Protein AF-A0AA97GIP6-F1 (afdb_monomer_lite)

Foldseek 3Di:
DPPVVLVVLLDDDDDDDDPDDDDPDPPDDDNVNSVVVLVVVCVVPVLVSLLVCCLVVSDPVSLVVNLVVQLVVCVVVPDPVNCVVCPPNSSVVSSVVSNVVSVVVSDDQQDKAFDPVCRLQQWDWDWDWDWDWDFDQPPDPDDDPDDRDTDTDDIDTDTDTDIHGDPRCRSVRIGRPHPPCPPDDDD

Secondary structure (DSSP, 8-state):
--HHHHGGGTSPPPP---SS-----TT---HHHHHHHHHHHHHHSHHHHHHHHHHTTS-HHHHHHHHHHHHHHHHHH--HHHHHHHGGGHHHHHHHHHHHHHHHHH--TT-EEEPTTTTT-SEEEEEEEEEEE--------S---S--------EEEEEEEEEEE-TTTTT-SEEE-S-TTTT----

Sequence (187 aa):
MKLVNALKNFHPKSPTFSDSASCTSPDRLTGTDIMAAIGMTESLAKFGMTAFLAKNDVSEEGKFSTVEGLTQYALKIAPKLVRKAAGNKLGYCLIVLSKMTFEDYARSAGSVCQCSACSGKGMLDKKITTTKYSTREAIFPSFSKSQPKRYTNTERDVVETKKVICESCNSKSQLINRCRCKGRARS

pLDDT: mean 78.46, std 14.55, range [42.03, 96.25]

Radius of gyration: 32.01 Å; chains: 1; bounding box: 65×62×95 Å

Structure (mmCIF, N/CA/C/O backbone):
data_AF-A0AA97GIP6-F1
#
_entry.id   AF-A0AA97GIP6-F1
#
loop_
_atom_site.group_PDB
_atom_site.id
_atom_site.type_symbol
_atom_site.label_atom_id
_atom_site.label_alt_id
_atom_site.label_comp_id
_atom_site.label_asym_id
_atom_site.label_entity_id
_atom_site.label_seq_id
_atom_site.pdbx_PDB_ins_code
_atom_site.Cartn_x
_atom_site.Cartn_y
_atom_site.Cartn_z
_atom_site.occupancy
_atom_site.B_iso_or_equiv
_atom_site.auth_seq_id
_atom_site.auth_comp_id
_atom_site.auth_asym_id
_atom_site.auth_atom_id
_atom_site.pdbx_PDB_model_num
ATOM 1 N N . MET A 1 1 ? -20.973 12.983 12.337 1.00 61.31 1 MET A N 1
ATOM 2 C CA . MET A 1 1 ? -19.703 13.588 11.855 1.00 61.31 1 MET A CA 1
ATOM 3 C C . MET A 1 1 ? -19.141 12.746 10.713 1.00 61.31 1 MET A C 1
ATOM 5 O O . MET A 1 1 ? -19.160 11.529 10.831 1.00 61.31 1 MET A O 1
ATOM 9 N N . LYS A 1 2 ? -18.648 13.349 9.619 1.00 78.94 2 LYS A N 1
ATOM 10 C CA . LYS A 1 2 ? -17.862 12.617 8.603 1.00 78.94 2 LYS A CA 1
ATOM 11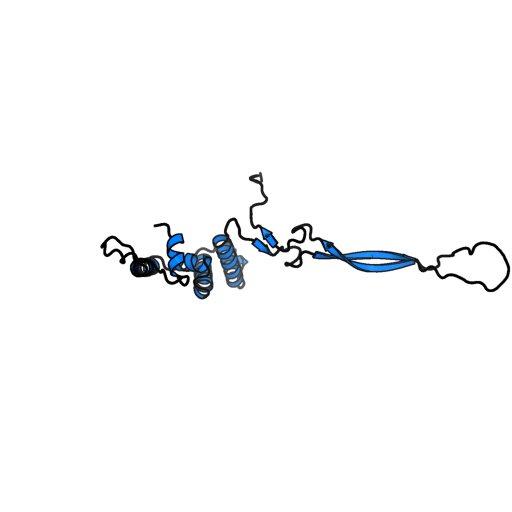 C C . LYS A 1 2 ? -16.426 12.457 9.110 1.00 78.94 2 LYS A C 1
ATOM 13 O O . LYS A 1 2 ? -15.853 13.443 9.562 1.00 78.94 2 LYS A O 1
ATOM 18 N N . LEU A 1 3 ? -15.837 11.267 8.985 1.00 79.81 3 LEU A N 1
ATOM 19 C CA . LEU A 1 3 ? -14.482 10.955 9.478 1.00 79.81 3 LEU A CA 1
ATOM 20 C C . LEU A 1 3 ? -13.405 11.899 8.904 1.00 79.81 3 LEU A C 1
ATOM 22 O O . LEU A 1 3 ? -12.504 12.333 9.608 1.00 79.81 3 LEU A O 1
ATOM 26 N N . VAL A 1 4 ? -13.576 12.332 7.652 1.00 81.50 4 VAL A N 1
ATOM 27 C CA . VAL A 1 4 ? -12.702 13.312 6.979 1.00 81.50 4 VAL A CA 1
ATOM 28 C C . VAL A 1 4 ? -12.655 14.664 7.707 1.00 81.50 4 VAL A C 1
ATOM 30 O O . VAL A 1 4 ? -11.635 15.342 7.678 1.00 81.50 4 VAL A O 1
ATOM 33 N N . ASN A 1 5 ? -13.715 15.062 8.420 1.00 83.50 5 ASN A N 1
ATOM 34 C CA . ASN A 1 5 ? -13.711 16.322 9.170 1.00 83.50 5 ASN A CA 1
ATOM 35 C C . ASN A 1 5 ? -12.776 16.272 10.382 1.00 83.50 5 ASN A C 1
AT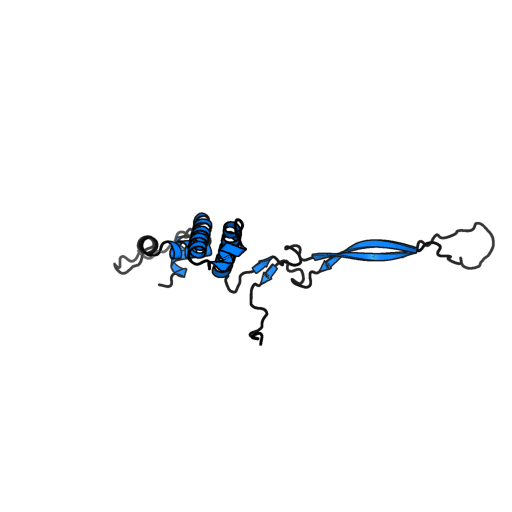OM 37 O O . ASN A 1 5 ? -12.293 17.321 10.806 1.00 83.50 5 ASN A O 1
ATOM 41 N N . ALA A 1 6 ? -12.508 15.078 10.920 1.00 83.81 6 ALA A N 1
ATOM 42 C CA . ALA A 1 6 ? -11.601 14.905 12.045 1.00 83.81 6 ALA A CA 1
ATOM 43 C C . ALA A 1 6 ? -10.154 15.271 11.674 1.00 83.81 6 ALA A C 1
ATOM 45 O O . ALA A 1 6 ? -9.427 15.775 12.527 1.00 83.81 6 ALA A O 1
ATOM 46 N N . LEU A 1 7 ? -9.778 15.135 10.392 1.00 84.56 7 LEU A N 1
ATOM 47 C CA . LEU A 1 7 ? -8.453 15.494 9.869 1.00 84.56 7 LEU A CA 1
ATOM 48 C C . LEU A 1 7 ? -8.093 16.965 10.104 1.00 84.56 7 LEU A C 1
ATOM 50 O O . LEU A 1 7 ? -6.933 17.294 10.326 1.00 84.56 7 LEU A O 1
ATOM 54 N N . LYS A 1 8 ? -9.092 17.854 10.158 1.00 84.44 8 LYS A N 1
ATOM 55 C CA . LYS A 1 8 ? -8.887 19.283 10.445 1.00 84.44 8 LYS A CA 1
ATOM 56 C C . LYS A 1 8 ? -8.243 19.542 11.811 1.00 84.44 8 LYS A C 1
ATOM 58 O O . LYS A 1 8 ? -7.756 20.641 12.040 1.00 84.44 8 LYS A O 1
ATOM 63 N N . ASN A 1 9 ? -8.281 18.572 12.727 1.00 84.12 9 ASN A N 1
ATOM 64 C CA . ASN A 1 9 ? -7.678 18.699 14.053 1.00 84.12 9 ASN A CA 1
ATOM 65 C C . ASN A 1 9 ? -6.193 18.316 14.088 1.00 84.12 9 ASN A C 1
ATOM 67 O O . ASN A 1 9 ? -5.533 18.655 15.061 1.00 84.12 9 ASN A O 1
ATOM 71 N N . PHE A 1 10 ? -5.671 17.659 13.047 1.00 82.81 10 PHE A N 1
ATOM 72 C CA . PHE A 1 10 ? -4.249 17.310 12.944 1.00 82.81 10 PHE A CA 1
ATOM 73 C C . PHE A 1 10 ? -3.407 18.413 12.296 1.00 82.81 10 PHE A C 1
ATOM 75 O O . PHE A 1 10 ? -2.184 18.387 12.378 1.00 82.81 10 PHE A O 1
ATOM 82 N N . HIS A 1 11 ? -4.051 19.396 11.664 1.00 82.44 11 HIS A N 1
ATOM 83 C CA . HIS A 1 11 ? -3.377 20.561 11.106 1.00 82.44 11 HIS A CA 1
ATOM 84 C C . HIS A 1 11 ? -3.406 21.729 12.101 1.00 82.44 11 HIS A C 1
ATOM 86 O O . HIS A 1 11 ? -4.401 21.895 12.816 1.00 82.44 11 HIS A O 1
ATOM 92 N N . PRO A 1 12 ? -2.350 22.562 12.144 1.00 77.31 12 PRO A N 1
ATOM 93 C CA . PRO A 1 12 ? -2.325 23.738 13.003 1.00 77.31 12 PRO A CA 1
ATOM 94 C C . PRO A 1 12 ? -3.505 24.653 12.665 1.00 77.31 12 PRO A C 1
ATOM 96 O O . PRO A 1 12 ? -3.702 25.045 11.513 1.00 77.31 12 PRO A O 1
ATOM 99 N N . LYS A 1 13 ? -4.313 24.978 13.677 1.00 76.56 13 LYS A N 1
ATOM 100 C CA . LYS A 1 13 ? -5.439 25.902 13.530 1.00 76.56 13 LYS A CA 1
ATOM 101 C C . LYS A 1 13 ? -4.941 27.329 13.706 1.00 76.56 13 LYS A C 1
ATOM 103 O O . LYS A 1 13 ? -4.202 27.614 14.645 1.00 76.56 13 LYS A O 1
ATOM 108 N N . SER A 1 14 ? -5.373 28.229 12.827 1.00 76.62 14 SER A N 1
ATOM 109 C CA . SER A 1 14 ? -5.192 29.662 13.045 1.00 76.62 14 SER A CA 1
ATOM 110 C C . SER A 1 14 ? -5.910 30.084 14.332 1.00 76.62 14 SER A C 1
ATOM 112 O O . SER A 1 14 ? -6.998 29.559 14.600 1.00 76.62 14 SER A O 1
ATOM 114 N N . PRO A 1 15 ? -5.361 31.036 15.105 1.00 76.50 15 PRO A N 1
ATOM 115 C CA . PRO A 1 15 ? -6.083 31.607 16.232 1.00 76.50 15 PRO A CA 1
ATOM 116 C C . PRO A 1 15 ? -7.407 32.188 15.728 1.00 76.50 15 PRO A C 1
ATOM 118 O O . PRO A 1 15 ? -7.443 33.012 14.815 1.00 76.50 15 PRO A O 1
ATOM 121 N N . THR A 1 16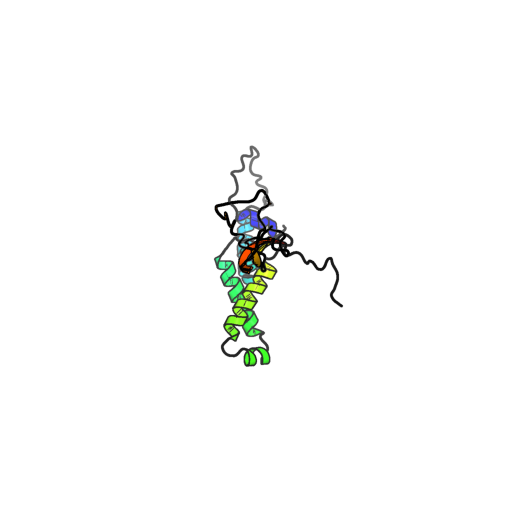 ? -8.513 31.702 16.282 1.00 72.56 16 THR A N 1
ATOM 122 C CA . THR A 1 16 ? -9.844 32.232 15.996 1.00 72.56 16 THR A CA 1
ATOM 123 C C . THR A 1 16 ? -10.077 33.443 16.886 1.00 72.56 16 THR A C 1
ATOM 125 O O . THR A 1 16 ? -10.312 33.288 18.083 1.00 72.56 16 THR A O 1
ATOM 128 N N . PHE A 1 17 ? -10.009 34.639 16.307 1.00 70.81 17 PHE A N 1
ATOM 129 C CA . PHE A 1 17 ? -10.445 35.868 16.963 1.00 70.81 17 PHE A CA 1
ATOM 130 C C . PHE A 1 17 ? -11.950 36.016 16.747 1.00 70.81 17 PHE A C 1
ATOM 132 O O . PHE A 1 17 ? -12.400 36.412 15.674 1.00 70.81 17 PHE A O 1
ATOM 139 N N . SER A 1 18 ? -12.732 35.623 17.746 1.00 71.12 18 SER A N 1
ATOM 140 C CA . SER A 1 18 ? -14.183 35.801 17.763 1.00 71.12 18 SER A CA 1
ATOM 141 C C . SER A 1 18 ? -14.579 36.510 19.049 1.00 71.12 18 SER A C 1
ATOM 143 O O . SER A 1 18 ? -14.209 36.046 20.123 1.00 71.12 18 SER A O 1
ATOM 145 N N . ASP A 1 19 ? -15.371 37.573 18.938 1.00 70.44 19 ASP A N 1
ATOM 146 C CA . ASP A 1 19 ? -15.892 38.339 20.084 1.00 70.44 19 ASP A CA 1
ATOM 147 C C . ASP A 1 19 ? -17.089 37.639 20.770 1.00 70.44 19 ASP A C 1
ATOM 149 O O . ASP A 1 19 ? -17.663 38.105 21.749 1.00 70.44 19 ASP A O 1
ATOM 153 N N . SER A 1 20 ? -17.488 36.474 20.250 1.00 66.44 20 SER A N 1
ATOM 154 C CA . SER A 1 20 ? -18.495 35.607 20.853 1.00 66.44 20 SER A CA 1
ATOM 155 C C . SER A 1 20 ? -17.882 34.773 21.977 1.00 66.44 20 SER A C 1
ATOM 157 O O . SER A 1 20 ? -16.934 34.018 21.738 1.00 66.44 20 SER A O 1
ATOM 159 N N . ALA A 1 21 ? -18.474 34.834 23.173 1.00 64.94 21 ALA A N 1
ATOM 160 C CA . ALA A 1 21 ? -18.125 33.944 24.275 1.00 64.94 21 ALA A CA 1
ATOM 161 C C . ALA A 1 21 ? -18.182 32.476 23.822 1.00 64.94 21 ALA A C 1
ATOM 163 O O . ALA A 1 21 ? -19.110 32.052 23.124 1.00 64.94 21 ALA A O 1
ATOM 164 N N . SER A 1 22 ? -17.184 31.681 24.212 1.00 65.31 22 SER A N 1
ATOM 165 C CA . SER A 1 22 ? -17.144 30.269 23.852 1.00 65.31 22 SER A CA 1
ATOM 166 C C . SER A 1 22 ? -18.380 29.569 24.428 1.00 65.31 22 SER A C 1
ATOM 168 O O . SER A 1 22 ? -18.529 29.498 25.644 1.00 65.31 22 SER A O 1
ATOM 170 N N . CYS A 1 23 ? -19.263 29.062 23.563 1.00 62.78 23 CYS A N 1
ATOM 171 C CA . CYS A 1 23 ? -20.510 28.412 23.973 1.00 62.78 23 CYS A CA 1
ATOM 172 C C . CYS A 1 23 ? -20.229 27.285 24.985 1.00 62.78 23 CYS A C 1
ATOM 174 O O . CYS A 1 23 ? -19.493 26.357 24.660 1.00 62.78 23 CYS A O 1
ATOM 176 N N . THR A 1 24 ? -20.786 27.365 26.194 1.00 68.62 24 THR A N 1
ATOM 177 C CA . THR A 1 24 ? -20.606 26.391 27.290 1.00 68.62 24 THR A CA 1
ATOM 178 C C . THR A 1 24 ? -21.602 25.232 27.234 1.00 68.62 24 THR A C 1
ATOM 180 O O . THR A 1 24 ? -21.744 24.496 28.206 1.00 68.62 24 THR A O 1
ATOM 183 N N . SER A 1 25 ? -22.309 25.066 26.110 1.00 73.44 25 SER A N 1
ATOM 184 C CA . SER A 1 25 ? -23.267 23.974 25.947 1.00 73.44 25 SER A CA 1
ATOM 185 C C . SER A 1 25 ? -22.571 22.618 26.144 1.00 73.44 25 SER A C 1
ATOM 187 O O . SER A 1 25 ? -21.532 22.383 25.515 1.00 73.44 25 SER A O 1
ATOM 189 N N . PRO A 1 26 ? -23.131 21.722 26.977 1.00 68.75 26 PRO A N 1
ATOM 190 C CA . PRO A 1 26 ? -22.589 20.380 27.187 1.00 68.75 26 PRO A CA 1
ATOM 191 C C . PRO A 1 26 ? -22.607 19.525 25.910 1.00 68.75 26 PRO A C 1
ATOM 193 O O . PRO A 1 26 ? -21.822 18.591 25.796 1.00 68.75 26 PRO A O 1
ATOM 196 N N . ASP A 1 27 ? -23.425 19.881 24.915 1.00 72.50 27 ASP A N 1
ATOM 197 C CA . ASP A 1 27 ? -23.505 19.183 23.626 1.00 72.50 27 ASP A CA 1
ATOM 198 C C . ASP A 1 27 ? -22.419 19.632 22.626 1.00 72.50 27 ASP A C 1
ATOM 200 O O . ASP A 1 27 ? -22.375 19.180 21.474 1.00 72.50 27 ASP A O 1
ATOM 204 N N . ARG A 1 28 ? -21.526 20.550 23.024 1.00 76.31 28 ARG A N 1
ATOM 205 C CA . ARG A 1 28 ? -20.471 21.064 22.147 1.00 76.31 28 ARG A CA 1
ATOM 206 C C . ARG A 1 28 ? -19.311 20.076 22.041 1.00 76.31 28 ARG A C 1
ATOM 208 O O . ARG A 1 28 ? -18.472 20.003 22.929 1.00 76.31 28 ARG A O 1
ATOM 215 N N . LEU A 1 29 ? -19.175 19.445 20.876 1.00 76.88 29 LEU A N 1
ATOM 216 C CA . LEU A 1 29 ? -17.984 18.667 20.523 1.00 76.88 29 LEU A CA 1
ATOM 217 C C . LEU A 1 29 ? -16.743 19.567 20.429 1.00 76.88 29 LEU A C 1
ATOM 219 O O . LEU A 1 29 ? -16.639 20.430 19.550 1.00 76.88 29 LEU A O 1
ATOM 223 N N . THR A 1 30 ? -15.785 19.339 21.318 1.00 82.56 30 THR A N 1
ATOM 224 C CA . THR A 1 30 ? -14.491 20.025 21.346 1.00 82.56 30 THR A CA 1
ATOM 225 C C . THR A 1 30 ? -13.412 19.240 20.596 1.00 82.56 30 THR A C 1
ATOM 227 O O . THR A 1 30 ? -13.571 18.068 20.253 1.00 82.56 30 THR A O 1
ATOM 230 N N . GLY A 1 31 ? -12.274 19.890 20.321 1.00 82.00 31 GLY A N 1
ATOM 231 C CA . GLY A 1 31 ? -11.119 19.210 19.726 1.00 82.00 31 GLY A CA 1
ATOM 232 C C . GLY A 1 31 ? -10.632 18.036 20.581 1.00 82.00 31 GLY A C 1
ATOM 233 O O . GLY A 1 31 ? -10.272 17.001 20.032 1.00 82.00 31 GLY A O 1
ATOM 234 N N . THR A 1 32 ? -10.696 18.162 21.909 1.00 85.38 32 THR A N 1
ATOM 235 C CA . THR A 1 32 ? -10.347 17.099 22.859 1.00 85.38 32 THR A CA 1
ATOM 236 C C . THR A 1 32 ? -11.281 15.899 22.758 1.00 85.38 32 THR A C 1
ATOM 238 O O . THR A 1 32 ? -10.786 14.777 22.715 1.00 85.38 32 THR A O 1
ATOM 241 N N . ASP A 1 33 ? -12.592 16.109 22.608 1.00 88.06 33 ASP A N 1
ATOM 242 C CA . ASP A 1 33 ? -13.553 15.005 22.446 1.00 88.06 33 ASP A CA 1
ATOM 243 C C . ASP A 1 33 ? -13.292 14.227 21.154 1.00 88.06 33 ASP A C 1
ATOM 245 O O . ASP A 1 33 ? -13.352 12.998 21.125 1.00 88.06 33 ASP A O 1
ATOM 249 N N . ILE A 1 34 ? -12.942 14.941 20.076 1.00 87.75 34 ILE A N 1
ATOM 250 C CA . ILE A 1 34 ? -12.591 14.320 18.795 1.00 87.75 34 ILE A CA 1
ATOM 251 C C . ILE A 1 34 ? -11.301 13.504 18.931 1.00 87.75 34 ILE A C 1
ATOM 253 O O . ILE A 1 34 ? -11.249 12.376 18.446 1.00 87.75 34 ILE A O 1
ATOM 257 N N . MET A 1 35 ? -10.276 14.033 19.604 1.00 88.00 35 MET A N 1
ATOM 258 C CA . MET A 1 35 ? -9.019 13.305 19.822 1.00 88.00 35 MET A CA 1
ATOM 259 C C . MET A 1 35 ? -9.214 12.082 20.728 1.00 88.00 35 MET A C 1
ATOM 261 O O . MET A 1 35 ? -8.678 11.016 20.429 1.00 88.00 35 MET A O 1
ATOM 265 N N . ALA A 1 36 ? -10.032 12.197 21.779 1.00 90.50 36 ALA A N 1
ATOM 266 C CA . ALA A 1 36 ? -10.392 11.077 22.645 1.00 90.50 36 ALA A CA 1
ATOM 267 C C . ALA A 1 36 ? -11.139 9.985 21.866 1.00 90.50 36 ALA A C 1
ATOM 269 O O . ALA A 1 36 ? -10.798 8.806 21.965 1.00 90.50 36 ALA A O 1
ATOM 270 N N . ALA A 1 37 ? -12.105 10.370 21.027 1.00 89.56 37 ALA A N 1
ATOM 271 C CA . ALA A 1 37 ? -12.815 9.437 20.160 1.00 89.56 37 ALA A CA 1
ATOM 272 C C . ALA A 1 37 ? -11.871 8.727 19.177 1.00 89.56 37 ALA A C 1
ATOM 274 O O . ALA A 1 37 ? -11.982 7.514 19.008 1.00 89.56 37 ALA A O 1
ATOM 275 N N . ILE A 1 38 ? -10.915 9.445 18.575 1.00 90.06 38 ILE A N 1
ATOM 276 C CA . ILE A 1 38 ? -9.909 8.842 17.688 1.00 90.06 38 ILE A CA 1
ATOM 277 C C . ILE A 1 38 ? -9.072 7.810 18.449 1.00 90.06 38 ILE A C 1
ATOM 279 O O . ILE A 1 38 ? -8.959 6.677 17.981 1.00 90.06 38 ILE A O 1
ATOM 283 N N . GLY A 1 39 ? -8.564 8.152 19.636 1.00 91.06 39 GLY A N 1
ATOM 284 C CA . GLY A 1 39 ? -7.795 7.218 20.465 1.00 91.06 39 GLY A CA 1
ATOM 285 C C . GLY A 1 39 ? -8.594 5.967 20.848 1.00 91.06 39 GLY A C 1
ATOM 286 O O . GLY A 1 39 ? -8.090 4.848 20.743 1.00 91.06 39 GLY A O 1
ATOM 287 N N . MET A 1 40 ? -9.878 6.124 21.195 1.00 91.94 40 MET A N 1
ATOM 288 C CA . MET A 1 40 ? -10.765 4.983 21.447 1.00 91.94 40 MET A CA 1
ATOM 289 C C . MET A 1 40 ? -10.928 4.112 20.195 1.00 91.94 40 MET A C 1
ATOM 291 O O . MET A 1 40 ? -10.775 2.892 20.268 1.00 91.94 40 MET A O 1
ATOM 295 N N . THR A 1 41 ? -11.174 4.715 19.027 1.00 91.56 41 THR A N 1
ATOM 296 C CA . THR A 1 41 ? -11.306 3.954 17.774 1.00 91.56 41 THR A CA 1
ATOM 297 C C . THR A 1 41 ? -10.013 3.266 17.355 1.00 91.56 41 THR A C 1
ATOM 299 O O . THR A 1 41 ? -10.067 2.158 16.828 1.00 91.56 41 THR A O 1
ATOM 302 N N . GLU A 1 42 ? -8.854 3.865 17.625 1.00 91.19 42 GLU A N 1
ATOM 303 C CA . GLU A 1 42 ? -7.555 3.256 17.347 1.00 91.19 42 GLU A CA 1
ATOM 304 C C . GLU A 1 42 ? -7.332 2.000 18.198 1.00 91.19 42 GLU A C 1
ATOM 306 O O . GLU A 1 42 ? -6.825 1.002 17.688 1.00 91.19 42 GLU A O 1
ATOM 311 N N . SER A 1 43 ? -7.782 1.993 19.458 1.00 92.75 43 SER A N 1
ATOM 312 C CA . SER A 1 43 ? -7.670 0.802 20.312 1.00 92.75 43 SER A CA 1
ATOM 313 C C . SER A 1 43 ? -8.510 -0.383 19.812 1.00 92.75 43 SER A C 1
ATOM 315 O O . SER A 1 43 ? -8.088 -1.531 19.936 1.00 92.75 43 SER A O 1
ATOM 317 N N . LEU A 1 44 ? -9.663 -0.113 19.189 1.00 92.94 44 LEU A N 1
ATOM 318 C CA . LEU A 1 44 ? -10.555 -1.137 18.633 1.00 92.94 44 LEU A CA 1
ATOM 319 C C . LEU A 1 44 ? -10.167 -1.558 17.208 1.00 92.94 44 LEU A C 1
ATOM 321 O O . LEU A 1 44 ? -10.280 -2.728 16.846 1.00 92.94 44 LEU A O 1
ATOM 325 N N . ALA A 1 45 ? -9.732 -0.606 16.384 1.00 92.81 45 ALA A N 1
ATOM 326 C CA . ALA A 1 45 ? -9.533 -0.775 14.948 1.00 92.81 45 ALA A CA 1
ATOM 327 C C . ALA A 1 45 ? -8.193 -0.185 14.485 1.00 92.81 45 ALA A C 1
ATOM 329 O O . ALA A 1 45 ? -8.129 0.569 13.508 1.00 92.81 45 ALA A O 1
ATOM 330 N N . LYS A 1 46 ? -7.110 -0.573 15.170 1.00 92.12 46 LYS A N 1
ATOM 331 C CA . LYS A 1 46 ? -5.752 -0.046 14.967 1.00 92.12 46 LYS A CA 1
ATOM 332 C C . LYS A 1 46 ? -5.343 0.017 13.498 1.00 92.12 46 LYS A C 1
ATOM 334 O O . LYS A 1 46 ? -5.031 1.089 13.002 1.00 92.12 46 LYS A O 1
ATOM 339 N N . PHE A 1 47 ? -5.417 -1.107 12.781 1.00 93.56 47 PHE A N 1
ATOM 340 C CA . PHE A 1 47 ? -4.991 -1.181 11.378 1.00 93.56 47 PHE A CA 1
ATOM 341 C C . PHE A 1 47 ? -5.778 -0.237 10.452 1.00 93.56 47 PHE A C 1
ATOM 343 O O . PHE A 1 47 ? -5.205 0.422 9.586 1.00 93.56 47 PHE A O 1
ATOM 350 N N . GLY A 1 48 ? -7.101 -0.159 10.627 1.00 92.12 48 GLY A N 1
ATOM 351 C CA . GLY A 1 48 ? -7.946 0.713 9.809 1.00 92.12 48 GLY A CA 1
ATOM 352 C C . GLY A 1 48 ? -7.648 2.187 10.067 1.00 92.12 48 GLY A C 1
ATOM 353 O O . GLY A 1 48 ? -7.551 2.974 9.123 1.00 92.12 48 GLY A O 1
ATOM 354 N N . MET A 1 49 ? -7.436 2.545 11.337 1.00 92.19 49 MET A N 1
ATOM 355 C CA . MET A 1 49 ? -7.098 3.910 11.724 1.00 92.19 49 MET A CA 1
ATOM 356 C C . MET A 1 49 ? -5.703 4.310 11.230 1.00 92.19 49 MET A C 1
ATOM 358 O O . MET A 1 49 ? -5.562 5.372 10.625 1.00 92.19 49 MET A O 1
ATOM 362 N N . THR A 1 50 ? -4.692 3.445 11.379 1.00 92.81 50 THR A N 1
ATOM 363 C CA . THR A 1 50 ? -3.338 3.709 10.862 1.00 92.81 50 THR A CA 1
ATOM 364 C C . THR A 1 50 ? -3.337 3.855 9.345 1.00 92.81 50 THR A C 1
ATOM 366 O O . THR A 1 50 ? -2.739 4.798 8.834 1.00 92.81 50 THR A O 1
ATOM 369 N N . ALA A 1 51 ? -4.066 3.001 8.618 1.00 92.88 51 ALA A N 1
ATOM 370 C CA . ALA A 1 51 ? -4.189 3.103 7.165 1.00 92.88 51 ALA A CA 1
ATOM 371 C C . ALA A 1 51 ? -4.882 4.406 6.735 1.00 92.88 51 ALA A C 1
ATOM 373 O O . ALA A 1 51 ? -4.489 5.034 5.748 1.00 92.88 51 ALA A O 1
ATOM 374 N N . PHE A 1 52 ? -5.911 4.834 7.472 1.00 91.38 52 PHE A N 1
ATOM 375 C CA . PHE A 1 52 ? -6.610 6.092 7.219 1.00 91.38 52 PHE A CA 1
ATOM 376 C C . PHE A 1 52 ? -5.718 7.313 7.474 1.00 91.38 52 PHE A C 1
ATOM 378 O O . PHE A 1 52 ? -5.660 8.202 6.625 1.00 91.38 52 PHE A O 1
ATOM 385 N N . LEU A 1 53 ? -4.998 7.361 8.596 1.00 90.75 53 LEU A N 1
ATOM 386 C CA . LEU A 1 53 ? -4.068 8.457 8.898 1.00 90.75 53 LEU A CA 1
ATOM 387 C C . LEU A 1 53 ? -2.902 8.498 7.904 1.00 90.75 53 LEU A C 1
ATOM 389 O O . LEU A 1 53 ? -2.551 9.571 7.416 1.00 90.75 53 LEU A O 1
ATOM 393 N N . ALA A 1 54 ? -2.366 7.332 7.541 1.00 91.56 54 ALA A N 1
ATOM 394 C CA . ALA A 1 54 ? -1.286 7.189 6.569 1.00 91.56 54 ALA A CA 1
ATOM 395 C C . ALA A 1 54 ? -1.686 7.671 5.166 1.00 91.56 54 ALA A C 1
ATOM 397 O O . ALA A 1 54 ? -0.879 8.286 4.475 1.00 91.56 54 ALA A O 1
ATOM 398 N N . LYS A 1 55 ? -2.938 7.433 4.746 1.00 90.12 55 LYS A N 1
ATOM 399 C CA . LYS A 1 55 ? -3.481 7.940 3.473 1.00 90.12 55 LYS A CA 1
ATOM 400 C C . LYS A 1 55 ? -3.540 9.471 3.415 1.00 90.12 55 LYS A C 1
ATOM 402 O O . LYS A 1 55 ? -3.484 10.029 2.326 1.00 90.12 55 LYS A O 1
ATOM 407 N N . ASN A 1 56 ? -3.710 10.129 4.560 1.00 89.19 56 ASN A N 1
ATOM 408 C CA . ASN A 1 56 ? -3.856 11.582 4.654 1.00 89.19 56 ASN A CA 1
ATOM 409 C C . ASN A 1 56 ? -2.561 12.278 5.110 1.00 89.19 56 ASN A C 1
ATOM 411 O O . ASN A 1 56 ? -2.627 13.410 5.577 1.00 89.19 56 ASN A O 1
ATOM 415 N N . ASP A 1 57 ? -1.412 11.598 5.014 1.00 86.50 57 ASP A N 1
ATOM 416 C CA . ASP A 1 57 ? -0.085 12.133 5.354 1.00 86.50 57 ASP A CA 1
ATOM 417 C C . ASP A 1 57 ? 0.023 12.700 6.787 1.00 86.50 57 ASP A C 1
ATOM 419 O O . ASP A 1 57 ? 0.809 13.602 7.060 1.00 86.50 57 ASP A O 1
ATOM 423 N N . VAL A 1 58 ? -0.763 12.160 7.731 1.00 86.88 58 VAL A N 1
ATOM 424 C CA . VAL A 1 58 ? -0.696 12.551 9.154 1.00 86.88 58 VAL A CA 1
ATOM 425 C C . VAL A 1 58 ? 0.472 11.859 9.866 1.00 86.88 58 VAL A C 1
ATOM 427 O O . VAL A 1 58 ? 1.039 12.404 10.807 1.00 86.88 58 VAL A O 1
ATOM 430 N N . SER A 1 59 ? 0.832 10.648 9.430 1.00 85.31 59 SER A N 1
ATOM 431 C CA . SER A 1 59 ? 1.920 9.856 10.009 1.00 85.31 59 SER A CA 1
ATOM 432 C C . SER A 1 59 ? 2.655 9.068 8.925 1.00 85.31 59 SER A C 1
ATOM 434 O O . SER A 1 59 ? 2.058 8.235 8.237 1.00 85.31 59 SER A O 1
ATOM 436 N N . GLU A 1 60 ? 3.963 9.303 8.801 1.00 86.62 60 GLU A N 1
ATOM 437 C CA . GLU A 1 60 ? 4.844 8.533 7.913 1.00 86.62 60 GLU A CA 1
ATOM 438 C C . GLU A 1 60 ? 5.085 7.116 8.451 1.00 86.62 60 GLU A C 1
ATOM 440 O O . GLU A 1 60 ? 5.043 6.142 7.701 1.00 86.62 60 GLU A O 1
ATOM 445 N N . GLU A 1 61 ? 5.242 6.972 9.766 1.00 89.38 61 GLU A N 1
ATOM 446 C CA . GLU A 1 61 ? 5.379 5.681 10.455 1.00 89.38 61 GLU A CA 1
ATOM 447 C C . GLU A 1 61 ? 4.158 4.781 10.212 1.00 89.38 61 GLU A C 1
ATOM 449 O O . GLU A 1 61 ? 4.287 3.576 9.966 1.00 89.38 61 GLU A O 1
ATOM 454 N N . GLY A 1 62 ? 2.967 5.387 10.179 1.00 90.25 62 GLY A N 1
ATOM 455 C CA . GLY A 1 62 ? 1.718 4.710 9.849 1.00 90.25 62 GLY A CA 1
ATOM 456 C C . GLY A 1 62 ? 1.732 4.059 8.464 1.00 90.25 62 GLY A C 1
ATOM 457 O O . GLY A 1 62 ? 1.139 2.990 8.297 1.00 90.25 62 GLY A O 1
ATOM 458 N N . LYS A 1 63 ? 2.440 4.631 7.477 1.00 92.00 63 LYS A N 1
ATOM 459 C CA . LYS A 1 63 ? 2.571 4.036 6.132 1.00 92.00 63 LYS A CA 1
ATOM 460 C C . LYS A 1 63 ? 3.346 2.724 6.195 1.00 92.00 63 LYS A C 1
ATOM 462 O O . LYS A 1 63 ? 2.885 1.716 5.658 1.00 92.00 63 LYS A O 1
ATOM 467 N N . PHE A 1 64 ? 4.480 2.710 6.897 1.00 93.56 64 PHE A N 1
ATOM 468 C CA . PHE A 1 64 ? 5.288 1.500 7.074 1.00 93.56 64 PHE A CA 1
ATOM 469 C C . PHE A 1 64 ? 4.521 0.420 7.836 1.00 93.56 64 PHE A C 1
ATOM 471 O O . PHE A 1 64 ? 4.429 -0.709 7.356 1.00 93.56 64 PHE A O 1
ATOM 478 N N . SER A 1 65 ? 3.895 0.785 8.959 1.00 93.75 65 SER A N 1
ATOM 479 C CA . SER A 1 65 ? 3.109 -0.150 9.772 1.00 93.75 65 SER A CA 1
ATOM 480 C C . SER A 1 65 ? 1.917 -0.734 9.000 1.00 93.75 65 SER A C 1
ATOM 482 O O . SER A 1 65 ? 1.630 -1.927 9.094 1.00 93.75 65 SER A O 1
ATOM 484 N N . THR A 1 66 ? 1.261 0.072 8.160 1.00 95.12 66 THR A N 1
ATOM 485 C CA . THR A 1 66 ? 0.153 -0.399 7.313 1.00 95.12 66 THR A CA 1
ATOM 486 C C . THR A 1 66 ? 0.639 -1.390 6.254 1.00 95.12 66 THR A C 1
ATOM 488 O O . THR A 1 66 ? 0.032 -2.446 6.074 1.00 95.12 66 THR A O 1
ATOM 491 N N . VAL A 1 67 ? 1.750 -1.096 5.571 1.00 95.75 67 VAL A N 1
ATOM 492 C CA . VAL A 1 67 ? 2.344 -2.011 4.578 1.00 95.75 67 VAL A CA 1
ATOM 493 C C . VAL A 1 67 ? 2.808 -3.312 5.232 1.00 95.75 67 VAL A C 1
ATOM 495 O O . VAL A 1 67 ? 2.621 -4.389 4.660 1.00 95.75 67 VAL A O 1
ATOM 498 N N . GLU A 1 68 ? 3.377 -3.238 6.432 1.00 95.56 68 GLU A N 1
ATOM 499 C CA . GLU A 1 68 ? 3.769 -4.414 7.206 1.00 95.56 68 GLU A CA 1
ATOM 500 C C . GLU A 1 68 ? 2.549 -5.268 7.575 1.00 95.56 68 GLU A C 1
ATOM 502 O O . GLU A 1 68 ? 2.536 -6.469 7.295 1.00 95.56 68 GLU A O 1
ATOM 507 N N . GLY A 1 69 ? 1.491 -4.654 8.113 1.00 95.62 69 GLY A N 1
ATOM 508 C CA . GLY A 1 69 ? 0.243 -5.344 8.445 1.00 95.62 69 GLY A CA 1
ATOM 509 C C . GLY A 1 69 ? -0.394 -6.024 7.229 1.00 95.62 69 GLY A C 1
ATOM 510 O O . GLY A 1 69 ? -0.790 -7.190 7.307 1.00 95.62 69 GLY A O 1
ATOM 511 N N . LEU A 1 70 ? -0.411 -5.344 6.076 1.00 96.00 70 LEU A N 1
ATOM 512 C CA . LEU A 1 70 ? -0.853 -5.919 4.800 1.00 96.00 70 LEU A CA 1
ATOM 513 C C . LEU A 1 70 ? 0.021 -7.098 4.366 1.00 96.00 70 LEU A C 1
ATOM 515 O O . LEU A 1 70 ? -0.503 -8.128 3.942 1.00 96.00 70 LEU A O 1
ATOM 519 N N . THR A 1 71 ? 1.339 -6.985 4.523 1.00 96.25 71 THR A N 1
ATOM 520 C CA . THR A 1 71 ? 2.281 -8.048 4.151 1.00 96.25 71 THR A CA 1
ATOM 521 C C . THR A 1 71 ? 2.072 -9.287 5.020 1.00 96.25 71 THR A C 1
ATOM 523 O O . THR A 1 71 ? 2.005 -10.405 4.503 1.00 96.25 71 THR A O 1
ATOM 526 N N . GLN A 1 72 ? 1.909 -9.110 6.334 1.00 95.56 72 GLN A N 1
ATOM 527 C CA . GLN A 1 72 ? 1.617 -10.202 7.265 1.00 95.56 72 GLN A CA 1
ATOM 528 C C . GLN A 1 72 ? 0.267 -10.865 6.963 1.00 95.56 72 GLN A C 1
ATOM 530 O O . GLN A 1 72 ? 0.148 -12.091 7.015 1.00 95.56 72 GLN A O 1
ATOM 535 N N . TYR A 1 73 ? -0.750 -10.074 6.619 1.00 95.06 73 TYR A N 1
ATOM 536 C CA . TYR A 1 73 ? -2.051 -10.589 6.201 1.00 95.06 73 TYR A CA 1
ATOM 537 C C . TYR A 1 73 ? -1.953 -11.393 4.897 1.00 95.06 73 TYR A C 1
ATOM 539 O O . TYR A 1 73 ? -2.440 -12.524 4.818 1.00 95.06 73 TYR A O 1
ATOM 547 N N . ALA A 1 74 ? -1.243 -10.863 3.900 1.00 94.44 74 ALA A N 1
ATOM 548 C CA . ALA A 1 74 ? -1.031 -11.531 2.623 1.00 94.44 74 ALA A CA 1
ATOM 549 C C . ALA A 1 74 ? -0.252 -12.847 2.785 1.00 94.44 74 ALA A C 1
ATOM 551 O O . ALA A 1 74 ? -0.598 -13.843 2.152 1.00 94.44 74 ALA A O 1
ATOM 552 N N . LEU A 1 75 ?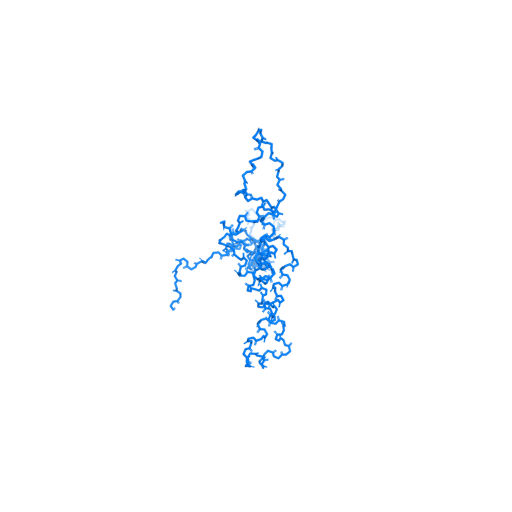 0.738 -12.894 3.685 1.00 93.94 75 LEU A N 1
ATOM 553 C CA . LEU A 1 75 ? 1.462 -14.123 4.034 1.00 93.94 75 LEU A CA 1
ATOM 554 C C . LEU A 1 75 ? 0.536 -15.216 4.589 1.00 93.94 75 LEU A C 1
ATOM 556 O O . LEU A 1 75 ? 0.693 -16.384 4.228 1.00 93.94 75 LEU A O 1
ATOM 560 N N . LYS A 1 76 ? -0.435 -14.851 5.437 1.00 93.94 76 LYS A N 1
ATOM 561 C CA . LYS A 1 76 ? -1.395 -15.800 6.030 1.00 93.94 76 LYS A CA 1
ATOM 562 C C . LYS A 1 76 ? -2.341 -16.396 4.985 1.00 93.94 76 LYS A C 1
ATOM 564 O O . LYS A 1 76 ? -2.666 -17.578 5.061 1.00 93.94 76 LYS A O 1
ATOM 569 N N . ILE A 1 77 ? -2.758 -15.592 4.009 1.00 95.25 77 ILE A N 1
ATOM 570 C CA . ILE A 1 77 ? -3.754 -15.982 2.996 1.00 95.25 77 ILE A CA 1
ATOM 571 C C . ILE A 1 77 ? -3.118 -16.611 1.753 1.00 95.25 77 ILE A C 1
ATOM 573 O O . ILE A 1 77 ? -3.791 -17.334 1.018 1.00 95.25 77 ILE A O 1
ATOM 577 N N . ALA A 1 78 ? -1.823 -16.381 1.517 1.00 92.00 78 ALA A N 1
ATOM 578 C CA . ALA A 1 78 ? -1.134 -16.822 0.310 1.00 92.00 78 ALA A CA 1
ATOM 579 C C . ALA A 1 78 ? -1.355 -18.327 0.018 1.00 92.00 78 ALA A C 1
ATOM 581 O O . ALA A 1 78 ? -0.973 -19.196 0.827 1.00 92.00 78 ALA A O 1
ATOM 582 N N . PRO A 1 79 ? -1.917 -18.668 -1.161 1.00 93.44 79 PRO A N 1
ATOM 583 C CA . PRO A 1 79 ? -2.240 -20.044 -1.497 1.00 93.44 79 PRO A CA 1
ATOM 584 C C . PRO A 1 79 ? -0.966 -20.884 -1.616 1.00 93.44 79 PRO A C 1
ATOM 586 O O . PRO A 1 79 ? 0.107 -20.405 -1.998 1.00 93.44 79 PRO A O 1
ATOM 589 N N . LYS A 1 80 ? -1.083 -22.177 -1.295 1.00 91.56 80 LYS A N 1
ATOM 590 C CA . LYS A 1 80 ? 0.063 -23.102 -1.213 1.00 91.56 80 LYS A CA 1
ATOM 591 C C . LYS A 1 80 ? 0.877 -23.153 -2.512 1.00 91.56 80 LYS A C 1
ATOM 593 O O . LYS A 1 80 ? 2.100 -23.219 -2.452 1.00 91.56 80 LYS A O 1
ATOM 598 N N . LEU A 1 81 ? 0.215 -23.087 -3.669 1.00 93.50 81 LEU A N 1
ATOM 599 C CA . LEU A 1 81 ? 0.867 -23.114 -4.982 1.00 93.50 81 LEU A CA 1
ATOM 600 C C . LEU A 1 81 ? 1.722 -21.867 -5.233 1.00 93.50 81 LEU A C 1
ATOM 602 O O . LEU A 1 81 ? 2.872 -21.996 -5.635 1.00 93.50 81 LEU A O 1
ATOM 606 N N . VAL A 1 82 ? 1.203 -20.675 -4.917 1.00 90.81 82 VAL A N 1
ATOM 607 C CA . VAL A 1 82 ? 1.946 -19.410 -5.062 1.00 90.81 82 VAL A CA 1
ATOM 608 C C . VAL A 1 82 ? 3.159 -19.394 -4.140 1.00 90.81 82 VAL A C 1
ATOM 610 O O . VAL A 1 82 ? 4.245 -18.999 -4.550 1.00 90.81 82 VAL A O 1
ATOM 613 N N . ARG A 1 83 ? 3.006 -19.899 -2.914 1.00 92.44 83 ARG A N 1
ATOM 614 C CA . ARG A 1 83 ? 4.117 -20.014 -1.964 1.00 92.44 83 ARG A CA 1
ATOM 615 C C . ARG A 1 83 ? 5.203 -20.979 -2.443 1.00 92.44 83 ARG A C 1
ATOM 617 O O . ARG A 1 83 ? 6.378 -20.647 -2.335 1.00 92.44 83 ARG A O 1
ATOM 624 N N . LYS A 1 84 ? 4.826 -22.128 -3.016 1.00 92.62 84 LYS A N 1
ATOM 625 C CA . LYS A 1 84 ? 5.782 -23.069 -3.625 1.00 92.62 84 LYS A CA 1
ATOM 626 C C . LYS A 1 84 ? 6.488 -22.465 -4.842 1.00 92.62 84 LYS A C 1
ATOM 628 O O . LYS A 1 84 ? 7.696 -22.612 -4.960 1.00 92.62 84 LYS A O 1
ATOM 633 N N . ALA A 1 85 ? 5.753 -21.773 -5.710 1.00 93.75 85 ALA A N 1
ATOM 634 C CA . ALA A 1 85 ? 6.305 -21.165 -6.919 1.00 93.75 85 ALA A CA 1
ATOM 635 C C . ALA A 1 85 ? 7.259 -19.998 -6.614 1.00 93.75 85 ALA A C 1
ATOM 637 O O . ALA A 1 85 ? 8.303 -19.868 -7.246 1.00 93.75 85 ALA A O 1
ATOM 638 N N . ALA A 1 86 ? 6.915 -19.151 -5.640 1.00 91.31 86 ALA A N 1
ATOM 639 C CA . ALA A 1 86 ? 7.722 -17.988 -5.280 1.00 91.31 86 ALA A CA 1
ATOM 640 C C . ALA A 1 86 ? 8.965 -18.347 -4.443 1.00 91.31 86 ALA A C 1
ATOM 642 O O . ALA A 1 86 ? 9.969 -17.630 -4.500 1.00 91.31 86 ALA A O 1
ATOM 643 N N . GLY A 1 87 ? 8.907 -19.433 -3.661 1.00 92.62 87 GLY A N 1
ATOM 644 C CA . GLY A 1 87 ? 10.011 -19.894 -2.818 1.00 92.62 87 GLY A CA 1
ATOM 645 C C . GLY A 1 87 ? 10.573 -18.774 -1.935 1.00 92.62 87 GLY A C 1
ATOM 646 O O . GLY A 1 87 ? 9.826 -18.037 -1.289 1.00 92.62 87 GLY A O 1
ATOM 647 N N . ASN A 1 88 ? 11.894 -18.591 -1.970 1.00 91.44 88 ASN A N 1
ATOM 648 C CA . ASN A 1 88 ? 12.605 -17.597 -1.154 1.00 91.44 88 ASN A CA 1
ATOM 649 C C . ASN A 1 88 ? 12.284 -16.139 -1.533 1.00 91.44 88 ASN A C 1
ATOM 651 O O . ASN A 1 88 ? 12.556 -15.226 -0.757 1.00 91.44 88 ASN A O 1
ATOM 655 N N . LYS A 1 89 ? 11.696 -15.895 -2.712 1.00 93.88 89 LYS A N 1
ATOM 656 C CA . LYS A 1 89 ? 11.338 -14.542 -3.172 1.00 93.88 89 LYS A CA 1
ATOM 657 C C . LYS A 1 89 ? 9.960 -14.089 -2.689 1.00 93.88 89 LYS A C 1
ATOM 659 O O . LYS A 1 89 ? 9.624 -12.918 -2.854 1.00 93.88 89 LYS A O 1
ATOM 664 N N . LEU A 1 90 ? 9.176 -14.979 -2.072 1.00 93.31 90 LEU A N 1
ATOM 665 C CA . LEU A 1 90 ? 7.798 -14.695 -1.667 1.00 93.31 90 LEU A CA 1
ATOM 666 C C . LEU A 1 90 ? 7.687 -13.439 -0.795 1.00 93.31 90 LEU A C 1
ATOM 668 O O . LEU A 1 90 ? 6.835 -12.598 -1.063 1.00 93.31 90 LEU A O 1
ATOM 672 N N . GLY A 1 91 ? 8.560 -13.287 0.206 1.00 92.69 91 GLY A N 1
ATOM 673 C CA . GLY A 1 91 ? 8.537 -12.128 1.104 1.00 92.69 91 GLY A CA 1
ATOM 674 C C . GLY A 1 91 ? 8.672 -10.804 0.348 1.00 92.69 91 GLY A C 1
ATOM 675 O O . GLY A 1 91 ? 7.839 -9.915 0.506 1.00 92.69 91 GLY A O 1
ATOM 676 N N . TYR A 1 92 ? 9.652 -10.706 -0.554 1.00 94.56 92 TYR A N 1
ATOM 677 C CA . TYR A 1 92 ? 9.849 -9.516 -1.387 1.00 94.56 92 TYR A CA 1
ATOM 678 C C . TYR A 1 92 ? 8.643 -9.229 -2.286 1.00 94.56 92 TYR A C 1
ATOM 680 O O . TYR A 1 92 ? 8.196 -8.084 -2.364 1.00 94.56 92 TYR A O 1
ATOM 688 N N . CYS A 1 93 ? 8.082 -10.259 -2.927 1.00 94.31 93 CYS A N 1
ATOM 689 C CA . CYS A 1 93 ? 6.893 -10.108 -3.765 1.00 94.31 93 CYS A CA 1
ATOM 690 C C . CYS A 1 93 ? 5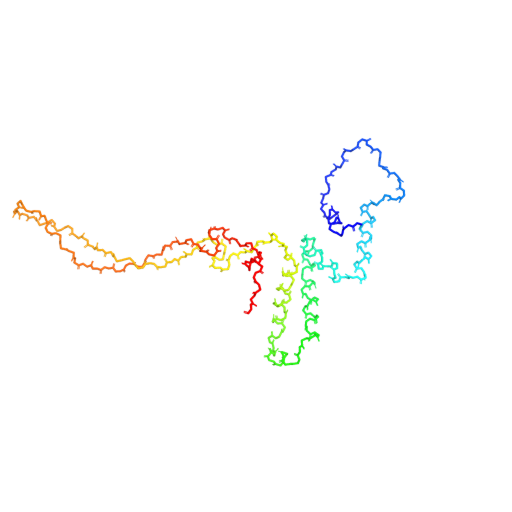.695 -9.576 -2.968 1.00 94.31 93 CYS A C 1
ATOM 692 O O . CYS A 1 93 ? 4.984 -8.698 -3.451 1.00 94.31 93 CYS A O 1
ATOM 694 N N . LEU A 1 94 ? 5.487 -10.068 -1.745 1.00 95.31 94 LEU A N 1
ATOM 695 C CA . LEU A 1 94 ? 4.373 -9.643 -0.896 1.00 95.31 94 LEU A CA 1
ATOM 696 C C . LEU A 1 94 ? 4.553 -8.227 -0.349 1.00 95.31 94 LEU A C 1
ATOM 698 O O . LEU A 1 94 ? 3.567 -7.500 -0.259 1.00 95.31 94 LEU A O 1
ATOM 702 N N . ILE A 1 95 ? 5.784 -7.805 -0.048 1.00 95.81 95 ILE A N 1
ATOM 703 C CA . ILE A 1 95 ? 6.069 -6.413 0.330 1.00 95.81 95 ILE A CA 1
ATOM 704 C C . ILE A 1 95 ? 5.729 -5.478 -0.833 1.00 95.81 95 ILE A C 1
ATOM 706 O O . ILE A 1 95 ? 5.041 -4.476 -0.649 1.00 95.81 95 ILE A O 1
ATOM 710 N N . VAL A 1 96 ? 6.193 -5.808 -2.042 1.00 95.56 96 VAL A N 1
ATOM 711 C CA . VAL A 1 96 ? 5.932 -5.008 -3.247 1.00 95.56 96 VAL A CA 1
ATOM 712 C C . VAL A 1 96 ? 4.434 -4.955 -3.555 1.00 95.56 96 VAL A C 1
ATOM 714 O O . VAL A 1 96 ? 3.904 -3.876 -3.814 1.00 95.56 96 VAL A O 1
ATOM 717 N N . LEU A 1 97 ? 3.737 -6.090 -3.452 1.00 94.62 97 LEU A N 1
ATOM 718 C CA . LEU A 1 97 ? 2.286 -6.153 -3.604 1.00 94.62 97 LEU A CA 1
ATOM 719 C C . LEU A 1 97 ? 1.581 -5.277 -2.562 1.00 94.62 97 LEU A C 1
ATOM 721 O O . LEU A 1 97 ? 0.731 -4.471 -2.921 1.00 94.62 97 LEU A O 1
ATOM 725 N N . SER A 1 98 ? 1.974 -5.380 -1.293 1.00 95.81 98 SER A N 1
ATOM 726 C CA . SER A 1 98 ? 1.369 -4.617 -0.197 1.00 95.81 98 SER A CA 1
ATOM 727 C C . SER A 1 98 ? 1.548 -3.110 -0.385 1.00 95.81 98 SER A C 1
ATOM 729 O O . SER A 1 98 ? 0.593 -2.353 -0.207 1.00 95.81 98 SER A O 1
ATOM 731 N N . LYS A 1 99 ? 2.728 -2.668 -0.839 1.00 94.56 99 LYS A N 1
ATOM 732 C CA . LYS A 1 99 ? 2.972 -1.266 -1.218 1.00 94.56 99 LYS A CA 1
ATOM 733 C C . LYS A 1 99 ? 2.031 -0.810 -2.330 1.00 94.56 99 LYS A C 1
ATOM 735 O O . LYS A 1 99 ? 1.335 0.183 -2.145 1.00 94.56 99 LYS A O 1
ATOM 740 N N . MET A 1 100 ? 1.932 -1.568 -3.425 1.00 91.81 100 MET A N 1
ATOM 741 C CA . MET A 1 100 ? 1.018 -1.231 -4.524 1.00 91.81 100 MET A CA 1
ATOM 742 C C . MET A 1 100 ? -0.444 -1.191 -4.068 1.00 91.81 100 MET A C 1
ATOM 744 O O . MET A 1 100 ? -1.173 -0.275 -4.433 1.00 91.81 100 MET A O 1
ATOM 748 N N . THR A 1 101 ? -0.874 -2.132 -3.222 1.00 92.75 101 THR A N 1
ATOM 749 C CA . THR A 1 101 ? -2.251 -2.140 -2.703 1.00 92.75 101 THR A CA 1
ATOM 750 C C . THR A 1 101 ? -2.541 -0.945 -1.799 1.00 92.75 101 THR A C 1
ATOM 752 O O . THR A 1 101 ? -3.627 -0.372 -1.872 1.00 92.75 101 THR A O 1
ATOM 755 N N . PHE A 1 102 ? -1.577 -0.529 -0.972 1.00 92.44 102 PHE A N 1
ATOM 756 C CA . PHE A 1 102 ? -1.726 0.666 -0.151 1.00 92.44 102 PHE A CA 1
ATOM 757 C C . PHE A 1 102 ? -1.745 1.934 -1.011 1.00 92.44 102 PHE A C 1
ATOM 759 O O . PHE A 1 102 ? -2.579 2.805 -0.786 1.00 92.44 102 PHE A O 1
ATOM 766 N N . GLU A 1 103 ? -0.895 2.024 -2.036 1.00 88.56 103 GLU A N 1
ATOM 767 C CA . GLU A 1 103 ? -0.913 3.124 -3.006 1.00 88.56 103 GLU A CA 1
ATOM 768 C C . GLU A 1 103 ? -2.238 3.194 -3.776 1.00 88.56 103 GLU A C 1
ATOM 770 O O . GLU A 1 103 ? -2.761 4.286 -4.001 1.00 88.56 103 GLU A O 1
ATOM 775 N N . ASP A 1 104 ? -2.806 2.046 -4.155 1.00 86.75 104 ASP A N 1
ATOM 776 C CA . ASP A 1 104 ? -4.129 1.942 -4.777 1.00 86.75 104 ASP A CA 1
ATOM 777 C C . ASP A 1 104 ? -5.240 2.403 -3.818 1.00 86.75 104 ASP A C 1
ATOM 779 O O . ASP A 1 104 ? -6.143 3.129 -4.233 1.00 86.75 104 ASP A O 1
ATOM 783 N N . TYR A 1 105 ? -5.158 2.046 -2.534 1.00 88.75 105 TYR A N 1
ATOM 784 C CA . TYR A 1 105 ? -6.089 2.505 -1.497 1.00 88.75 105 TYR A CA 1
ATOM 785 C C . TYR A 1 105 ? -5.972 4.013 -1.213 1.00 88.75 105 TYR A C 1
ATOM 787 O O . TYR A 1 105 ? -6.982 4.718 -1.073 1.00 88.75 105 TYR A O 1
ATOM 795 N N . ALA A 1 106 ? -4.744 4.529 -1.123 1.00 85.94 106 ALA A N 1
ATOM 796 C CA . ALA A 1 106 ? -4.461 5.943 -0.891 1.00 85.94 106 ALA A CA 1
ATOM 797 C C . ALA A 1 106 ? -4.868 6.814 -2.089 1.00 85.94 106 ALA A C 1
ATOM 799 O O . ALA A 1 106 ? -5.200 7.994 -1.936 1.00 85.94 106 ALA A O 1
ATOM 800 N N . ARG A 1 107 ? -4.924 6.213 -3.280 1.00 81.44 107 ARG A N 1
ATOM 801 C CA . ARG A 1 107 ? -5.322 6.867 -4.520 1.00 81.44 107 ARG A CA 1
ATOM 802 C C . ARG A 1 107 ? -6.690 7.542 -4.390 1.00 81.44 107 ARG A C 1
ATOM 804 O O . ARG A 1 107 ? -7.678 6.955 -3.957 1.00 81.44 107 ARG A O 1
ATOM 811 N N . SER A 1 108 ? -6.746 8.800 -4.812 1.00 70.62 108 SER A N 1
ATOM 812 C CA . SER A 1 108 ? -7.983 9.580 -4.940 1.00 70.62 108 SER A CA 1
ATOM 813 C C . SER A 1 108 ? -8.235 9.928 -6.410 1.00 70.62 108 SER A C 1
ATOM 815 O O . SER A 1 108 ? -7.308 9.891 -7.221 1.00 70.62 108 SER A O 1
ATOM 817 N N . ALA A 1 109 ? -9.470 10.288 -6.779 1.00 56.97 109 ALA A N 1
ATOM 818 C CA . ALA A 1 109 ? -9.860 10.570 -8.171 1.00 56.97 109 ALA A CA 1
ATOM 819 C C . ALA A 1 109 ? -9.050 11.702 -8.847 1.00 56.97 109 ALA A C 1
ATOM 821 O O . ALA A 1 109 ? -8.970 11.754 -10.073 1.00 56.97 109 ALA A O 1
ATOM 822 N N . GLY A 1 110 ? -8.427 12.581 -8.053 1.00 60.56 110 GLY A N 1
ATOM 823 C CA . GLY A 1 110 ? -7.517 13.638 -8.510 1.00 60.56 110 GLY A CA 1
ATOM 824 C C . GLY A 1 110 ? -6.025 13.308 -8.396 1.00 60.56 110 GLY A C 1
ATOM 825 O O . GLY A 1 110 ? -5.203 14.178 -8.656 1.00 60.56 110 GLY A O 1
ATOM 826 N N . SER A 1 111 ? -5.653 12.091 -7.990 1.00 65.88 111 SER A N 1
ATOM 827 C CA . SER A 1 111 ? -4.241 11.717 -7.867 1.00 65.88 111 SER A CA 1
ATOM 828 C C . SER A 1 111 ? -3.551 11.709 -9.232 1.00 65.88 111 SER A C 1
ATOM 830 O O . SER A 1 111 ? -4.089 11.227 -10.239 1.00 65.88 111 SER A O 1
ATOM 832 N N . VAL A 1 112 ? -2.344 12.263 -9.255 1.00 71.38 112 VAL A N 1
ATOM 833 C CA . VAL A 1 112 ? -1.512 12.365 -10.449 1.00 71.38 112 VAL A CA 1
ATOM 834 C C . VAL A 1 112 ? -0.285 11.485 -10.236 1.00 71.38 112 VAL A C 1
ATOM 836 O O . VAL A 1 112 ? 0.358 11.555 -9.194 1.00 71.38 112 VAL A O 1
ATOM 839 N N . CYS A 1 113 ? 0.019 10.616 -11.193 1.00 74.88 113 CYS A N 1
ATOM 840 C CA . CYS A 1 113 ? 1.211 9.779 -11.191 1.00 74.88 113 CYS A CA 1
ATOM 841 C C . CYS A 1 113 ? 2.251 10.351 -12.156 1.00 74.88 113 CYS A C 1
ATOM 843 O O . CYS A 1 113 ? 1.914 11.015 -13.138 1.00 74.88 113 CYS A O 1
ATOM 845 N N . GLN A 1 114 ? 3.535 10.108 -11.902 1.00 79.06 114 GLN A N 1
ATOM 846 C CA . GLN A 1 114 ? 4.558 10.450 -12.886 1.00 79.06 114 GLN A CA 1
ATOM 847 C C . GLN A 1 114 ? 4.372 9.589 -14.137 1.00 79.06 114 GLN A C 1
ATOM 849 O O . GLN A 1 114 ? 4.045 8.404 -14.061 1.00 79.06 114 GLN A O 1
ATOM 854 N N . CYS A 1 115 ? 4.563 10.187 -15.310 1.00 81.44 115 CYS A N 1
ATOM 855 C CA . CYS A 1 115 ? 4.452 9.451 -16.558 1.00 81.44 115 CYS A CA 1
ATOM 856 C C . CYS A 1 115 ? 5.543 8.375 -16.632 1.00 81.44 115 CYS A C 1
ATOM 858 O O . CYS A 1 115 ? 6.725 8.710 -16.656 1.00 81.44 115 CYS A O 1
ATOM 860 N N . SER A 1 116 ? 5.142 7.104 -16.723 1.00 81.00 116 SER A N 1
ATOM 861 C CA . SER A 1 116 ? 6.057 5.961 -16.841 1.00 81.00 116 SER A CA 1
ATOM 862 C C . SER A 1 116 ? 6.892 5.992 -18.121 1.00 81.00 116 SER A C 1
ATOM 864 O O . SER A 1 116 ? 8.032 5.546 -18.115 1.00 81.00 116 SER A O 1
ATOM 866 N N . ALA A 1 117 ? 6.354 6.556 -19.207 1.00 80.06 117 ALA A N 1
ATOM 867 C CA . ALA A 1 117 ? 7.052 6.627 -20.487 1.00 80.06 117 ALA A CA 1
ATOM 868 C C . ALA A 1 117 ? 8.235 7.606 -20.463 1.00 80.06 117 ALA A C 1
ATOM 870 O O . ALA A 1 117 ? 9.273 7.315 -21.042 1.00 80.06 117 ALA A O 1
ATOM 871 N N . CYS A 1 118 ? 8.100 8.758 -19.794 1.00 81.25 118 CYS A N 1
ATOM 872 C CA . CYS A 1 118 ? 9.152 9.782 -19.753 1.00 81.25 118 CYS A CA 1
ATOM 873 C C . CYS A 1 118 ? 9.784 9.979 -18.370 1.00 81.25 118 CYS A C 1
ATOM 875 O O . CYS A 1 118 ? 10.534 10.936 -18.194 1.00 81.25 118 CYS A O 1
ATOM 877 N N . SER A 1 119 ? 9.437 9.158 -17.377 1.00 80.25 119 SER A N 1
ATOM 878 C CA . SER A 1 119 ? 9.880 9.271 -15.977 1.00 80.25 119 SER A CA 1
ATOM 879 C C . SER A 1 119 ? 9.832 10.708 -15.439 1.00 80.25 119 SER A C 1
ATOM 881 O O . SER A 1 119 ? 10.800 11.210 -14.878 1.00 80.25 119 SER A O 1
ATOM 883 N N . GLY A 1 120 ? 8.734 11.422 -15.709 1.00 78.50 120 GLY A N 1
ATOM 884 C CA . GLY A 1 120 ? 8.567 12.813 -15.267 1.00 78.50 120 GLY A CA 1
ATOM 885 C C . GLY A 1 120 ? 9.325 13.887 -16.067 1.00 78.50 120 GLY A C 1
ATOM 886 O O . GLY A 1 120 ? 9.215 15.063 -15.742 1.00 78.50 120 GLY A O 1
ATOM 887 N N . LYS A 1 121 ? 10.043 13.543 -17.143 1.00 80.25 121 LYS A N 1
ATOM 888 C CA . LYS A 1 121 ? 10.801 14.521 -17.953 1.00 80.25 121 LYS A CA 1
ATOM 889 C C . LYS A 1 121 ? 9.962 15.276 -18.991 1.00 80.25 121 LYS A C 1
ATOM 891 O O . LYS A 1 121 ? 10.402 16.291 -19.512 1.00 80.25 121 LYS A O 1
ATOM 896 N N . GLY A 1 122 ? 8.782 14.767 -19.355 1.00 78.12 122 GLY A N 1
ATOM 897 C CA . GLY A 1 122 ? 7.902 15.354 -20.381 1.00 78.12 122 GLY A CA 1
ATOM 898 C C . GLY A 1 122 ? 8.393 15.199 -21.831 1.00 78.12 122 GLY A C 1
ATOM 899 O O . GLY A 1 122 ? 7.597 15.333 -22.760 1.00 78.12 122 GLY A O 1
ATOM 900 N N . MET A 1 123 ? 9.664 14.848 -22.033 1.00 83.62 123 MET A N 1
ATOM 901 C CA . MET A 1 123 ? 10.302 14.648 -23.336 1.00 83.62 123 MET A CA 1
ATOM 902 C C . MET A 1 123 ? 11.061 13.316 -23.377 1.00 83.62 123 MET A C 1
ATOM 904 O O . MET A 1 123 ? 11.508 12.815 -22.343 1.00 83.62 123 MET A O 1
ATOM 908 N N . LEU A 1 124 ? 11.188 12.755 -24.577 1.00 83.06 124 LEU A N 1
ATOM 909 C CA . LEU A 1 124 ? 11.920 11.533 -24.892 1.00 83.06 124 LEU A CA 1
ATOM 910 C C . LEU A 1 124 ? 13.053 11.852 -25.862 1.00 83.06 124 LEU A C 1
ATOM 912 O O . LEU A 1 124 ? 12.867 12.602 -26.817 1.00 83.06 124 LEU A O 1
ATOM 916 N N . ASP A 1 125 ? 14.211 11.245 -25.648 1.00 80.62 125 ASP A N 1
ATOM 917 C CA . ASP A 1 125 ? 15.347 11.381 -26.551 1.00 80.62 125 ASP A CA 1
ATOM 918 C C . ASP A 1 125 ? 15.197 10.379 -27.702 1.00 80.62 125 ASP A C 1
ATOM 920 O O . ASP A 1 125 ? 15.337 9.168 -27.516 1.00 80.62 125 ASP A O 1
ATOM 924 N N . LYS A 1 126 ? 14.884 10.873 -28.905 1.00 80.50 126 LYS A N 1
ATOM 925 C CA . LYS A 1 126 ? 14.783 10.052 -30.116 1.00 80.50 126 LYS A CA 1
ATOM 926 C C . LYS A 1 126 ? 16.047 10.235 -30.950 1.00 80.50 126 LYS A C 1
ATOM 928 O O . LYS A 1 126 ? 16.386 11.351 -31.344 1.00 80.50 126 LYS A O 1
ATOM 933 N N . LYS A 1 127 ? 16.739 9.130 -31.231 1.00 77.44 127 LYS A N 1
ATOM 934 C CA . LYS A 1 127 ? 17.856 9.111 -32.181 1.00 77.44 127 LYS A CA 1
ATOM 935 C C . LYS A 1 127 ? 17.287 9.189 -33.594 1.00 77.44 127 LYS A C 1
ATOM 937 O O . LYS A 1 127 ? 16.479 8.346 -33.977 1.00 77.44 127 LYS A O 1
ATOM 942 N N . ILE A 1 128 ? 17.675 10.216 -34.338 1.00 75.88 128 ILE A N 1
ATOM 943 C CA . ILE A 1 128 ? 17.298 10.417 -35.734 1.00 75.88 128 ILE A CA 1
ATOM 944 C C . ILE A 1 128 ? 18.592 10.436 -36.536 1.00 75.88 128 ILE A C 1
ATOM 946 O O . ILE A 1 128 ? 19.443 11.304 -36.343 1.00 75.88 128 ILE A O 1
ATOM 950 N N . THR A 1 129 ? 18.737 9.468 -37.433 1.00 72.19 129 THR A N 1
ATOM 951 C CA . THR A 1 129 ? 19.821 9.457 -38.412 1.00 72.19 129 THR A CA 1
ATOM 952 C C . THR A 1 129 ? 19.493 10.497 -39.474 1.00 72.19 129 THR A C 1
ATOM 954 O O . THR A 1 129 ? 18.490 10.373 -40.172 1.00 72.19 129 THR A O 1
ATOM 957 N N . THR A 1 130 ? 20.284 11.567 -39.536 1.00 68.88 130 THR A N 1
ATOM 958 C CA . THR A 1 130 ? 20.168 12.590 -40.578 1.00 68.88 130 THR A CA 1
ATOM 959 C C . THR A 1 130 ? 21.385 12.494 -41.477 1.00 68.88 130 THR A C 1
ATOM 961 O O . THR A 1 130 ? 22.522 12.663 -41.030 1.00 68.88 130 THR A O 1
ATOM 964 N N . THR A 1 131 ? 21.135 12.245 -42.750 1.00 71.06 131 THR A N 1
ATOM 965 C CA . THR A 1 131 ? 22.157 12.165 -43.782 1.00 71.06 131 THR A CA 1
ATOM 966 C C . THR A 1 131 ? 22.610 13.577 -44.146 1.00 71.06 131 THR A C 1
ATOM 968 O O . THR A 1 131 ? 21.816 14.398 -44.613 1.00 71.06 131 THR A O 1
ATOM 971 N N . LYS A 1 132 ? 23.876 13.906 -43.876 1.00 70.25 132 LYS A N 1
ATOM 972 C CA . LYS A 1 132 ? 24.457 15.216 -44.197 1.00 70.25 132 LYS A CA 1
ATOM 973 C C . LYS A 1 132 ? 25.327 15.107 -45.442 1.00 70.25 132 LYS A C 1
ATOM 975 O O . LYS A 1 132 ? 26.190 14.235 -45.534 1.00 70.25 132 LYS A O 1
ATOM 980 N N . TYR A 1 133 ? 25.150 16.054 -46.360 1.00 60.97 133 TYR A N 1
ATOM 981 C CA . TYR A 1 133 ? 25.979 16.186 -47.554 1.00 60.97 133 TYR A CA 1
ATOM 982 C C . TYR A 1 133 ? 27.072 17.228 -47.315 1.00 60.97 133 TYR A C 1
ATOM 984 O O . TYR A 1 133 ? 26.791 18.391 -47.024 1.00 60.97 133 TYR A O 1
ATOM 992 N N . SER A 1 134 ? 28.333 16.819 -47.447 1.00 56.84 134 SER A N 1
ATOM 993 C CA . SER A 1 134 ? 29.467 17.743 -47.433 1.00 56.84 134 SER A CA 1
ATOM 994 C C . SER A 1 134 ? 29.614 18.392 -48.811 1.00 56.84 134 SER A C 1
ATOM 996 O O . SER A 1 134 ? 30.229 17.813 -49.708 1.00 56.84 134 SER A O 1
ATOM 998 N N . THR A 1 135 ? 29.085 19.601 -49.002 1.00 55.25 135 THR A N 1
ATOM 999 C CA . THR A 1 135 ? 29.455 20.425 -50.162 1.00 55.25 135 THR A CA 1
ATOM 1000 C C . THR A 1 135 ? 30.777 21.126 -49.877 1.00 55.25 135 THR A C 1
ATOM 1002 O O . THR A 1 135 ? 30.836 22.018 -49.034 1.00 55.25 135 THR A O 1
ATOM 1005 N N . ARG A 1 136 ? 31.841 20.741 -50.584 1.00 51.06 136 ARG A N 1
ATOM 1006 C CA . ARG A 1 136 ? 33.067 21.541 -50.666 1.00 51.06 136 ARG A CA 1
ATOM 1007 C C . ARG A 1 136 ? 32.917 22.458 -51.876 1.00 51.06 136 ARG A C 1
ATOM 1009 O O . ARG A 1 136 ? 32.748 21.960 -52.987 1.00 51.06 136 ARG A O 1
ATOM 1016 N N . GLU A 1 137 ? 32.946 23.774 -51.685 1.00 46.53 137 GLU A N 1
ATOM 1017 C CA . GLU A 1 137 ? 33.136 24.684 -52.816 1.00 46.53 137 GLU A CA 1
ATOM 1018 C C . GLU A 1 137 ? 34.549 24.462 -53.356 1.00 46.53 137 GLU A C 1
ATOM 1020 O O . GLU A 1 137 ? 35.543 24.780 -52.706 1.00 46.53 137 GLU A O 1
ATOM 1025 N N . ALA A 1 138 ? 34.647 23.842 -54.530 1.00 46.38 138 ALA A N 1
ATOM 1026 C CA . ALA A 1 138 ? 35.888 23.821 -55.278 1.00 46.38 138 ALA A CA 1
ATOM 1027 C C . ALA A 1 138 ? 36.023 25.181 -55.971 1.00 46.38 138 ALA A C 1
ATOM 1029 O O . ALA A 1 138 ? 35.489 25.392 -57.059 1.00 46.38 138 ALA A O 1
ATOM 1030 N N . ILE A 1 139 ? 36.706 26.124 -55.320 1.00 44.12 139 ILE A N 1
ATOM 1031 C CA . ILE A 1 139 ? 37.226 27.305 -56.007 1.00 44.12 139 ILE A CA 1
ATOM 1032 C C . ILE A 1 139 ? 38.421 26.808 -56.822 1.00 44.12 139 ILE A C 1
ATOM 1034 O O . ILE A 1 139 ? 39.523 26.666 -56.298 1.00 44.12 139 ILE A O 1
ATOM 1038 N N . PHE A 1 140 ? 38.193 26.470 -58.090 1.00 44.03 140 PHE A N 1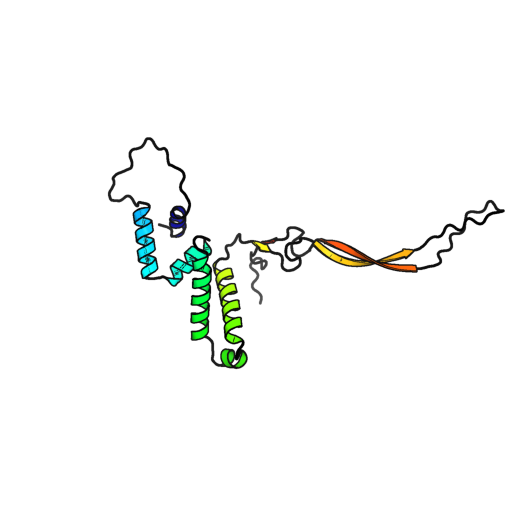
ATOM 1039 C CA . PHE A 1 140 ? 39.284 26.279 -59.040 1.00 44.03 140 PHE A CA 1
ATOM 1040 C C . PHE A 1 140 ? 39.844 27.666 -59.380 1.00 44.03 140 PHE A C 1
ATOM 1042 O O . PHE A 1 140 ? 39.094 28.495 -59.908 1.00 44.03 140 PHE A O 1
ATOM 1049 N N . PRO A 1 141 ? 41.122 27.972 -59.090 1.00 48.28 141 PRO A N 1
ATOM 1050 C CA . PRO A 1 141 ? 41.713 29.185 -59.606 1.00 48.28 141 PRO A CA 1
ATOM 1051 C C . PRO A 1 141 ? 41.942 28.972 -61.102 1.00 48.28 141 PRO A C 1
ATOM 1053 O O . PRO A 1 141 ? 42.862 28.256 -61.492 1.00 48.28 141 PRO A O 1
ATOM 1056 N N . SER A 1 142 ? 41.113 29.647 -61.903 1.00 48.50 142 SER A N 1
ATOM 1057 C CA . SER A 1 142 ? 41.404 30.192 -63.242 1.00 48.50 142 SER A CA 1
ATOM 1058 C C . SER A 1 142 ? 40.503 29.688 -64.381 1.00 48.50 142 SER A C 1
ATOM 1060 O O . SER A 1 142 ? 40.434 28.503 -64.681 1.00 48.50 142 SER A O 1
ATOM 1062 N N . PHE A 1 143 ? 39.907 30.670 -65.073 1.00 47.38 143 PHE A N 1
ATOM 1063 C CA . PHE A 1 143 ? 39.412 30.636 -66.458 1.00 47.38 143 PHE A CA 1
ATOM 1064 C C . PHE A 1 143 ? 38.143 29.822 -66.788 1.00 47.38 143 PHE A C 1
ATOM 1066 O O . PHE A 1 143 ? 38.184 28.792 -67.449 1.00 47.38 143 PHE A O 1
ATOM 1073 N N . SER A 1 144 ? 36.970 30.366 -66.448 1.00 48.78 144 SER A N 1
ATOM 1074 C CA . SER A 1 144 ? 35.834 30.549 -67.384 1.00 48.78 144 SER A CA 1
ATOM 1075 C C . SER A 1 144 ? 34.604 31.096 -66.646 1.00 48.78 144 SER A C 1
ATOM 1077 O O . SER A 1 144 ? 34.323 30.724 -65.510 1.00 48.78 144 SER A O 1
ATOM 1079 N N . LYS A 1 145 ? 33.853 32.002 -67.290 1.00 50.22 145 LYS A N 1
ATOM 1080 C CA . LYS A 1 145 ? 32.564 32.540 -66.809 1.00 50.22 145 LYS A CA 1
ATOM 1081 C C . LYS A 1 145 ? 31.446 31.490 -66.922 1.00 50.22 145 LYS A C 1
ATOM 1083 O O . LYS A 1 145 ? 30.441 31.719 -67.589 1.00 50.22 145 LYS A O 1
ATOM 1088 N N . SER A 1 146 ? 31.606 30.329 -66.301 1.00 52.69 146 SER A N 1
ATOM 1089 C CA . SER A 1 146 ? 30.546 29.323 -66.215 1.00 52.69 146 SER A CA 1
ATOM 1090 C C . SER A 1 146 ? 30.380 28.876 -64.774 1.00 52.69 146 SER A C 1
ATOM 1092 O O . SER A 1 146 ? 31.360 28.578 -64.097 1.00 52.69 146 SER A O 1
ATOM 1094 N N . GLN A 1 147 ? 29.128 28.892 -64.315 1.00 54.41 147 GLN A N 1
ATOM 1095 C CA . GLN A 1 147 ? 28.712 28.630 -62.939 1.00 54.41 147 GLN A CA 1
ATOM 1096 C C . GLN A 1 147 ? 29.426 27.403 -62.344 1.00 54.41 147 GLN A C 1
ATOM 1098 O O . GLN A 1 147 ? 29.540 26.379 -63.025 1.00 54.41 147 GLN A O 1
ATOM 1103 N N . PRO A 1 148 ? 29.889 27.472 -61.082 1.00 50.53 148 PRO A N 1
ATOM 1104 C CA . PRO A 1 148 ? 30.600 26.365 -60.460 1.00 50.53 148 PRO A CA 1
ATOM 1105 C C . PRO A 1 148 ? 29.688 25.133 -60.389 1.00 50.53 148 PRO A C 1
ATOM 1107 O O . PRO A 1 148 ? 28.668 25.134 -59.697 1.00 50.53 148 PRO A O 1
ATOM 1110 N N . LYS A 1 149 ? 30.056 24.056 -61.095 1.00 51.69 149 LYS A N 1
ATOM 1111 C CA . LYS A 1 149 ? 29.402 22.750 -60.941 1.00 51.69 149 LYS A CA 1
ATOM 1112 C C . LYS A 1 149 ? 29.750 22.193 -59.560 1.00 51.69 149 LYS A C 1
ATOM 1114 O O . LYS A 1 149 ? 30.892 21.817 -59.302 1.00 51.69 149 LYS A O 1
ATOM 1119 N N . ARG A 1 150 ? 28.759 22.151 -58.665 1.00 50.66 150 ARG A N 1
ATOM 1120 C CA . ARG A 1 150 ? 28.869 21.506 -57.348 1.00 50.66 150 ARG A CA 1
ATOM 1121 C C . ARG A 1 150 ? 28.911 19.987 -57.537 1.00 50.66 150 ARG A C 1
ATOM 1123 O O . ARG A 1 150 ? 27.920 19.406 -57.960 1.00 50.66 150 ARG A O 1
ATOM 1130 N N . TYR A 1 151 ? 30.026 19.350 -57.188 1.00 54.19 151 TYR A N 1
ATOM 1131 C CA . TYR A 1 151 ? 30.122 17.891 -57.077 1.00 54.19 151 TYR A CA 1
ATOM 1132 C C . TYR A 1 151 ? 30.111 17.497 -55.595 1.00 54.19 151 TYR A C 1
ATOM 1134 O O . TYR A 1 151 ? 31.038 17.815 -54.847 1.00 54.19 151 TYR A O 1
ATOM 1142 N N . THR A 1 152 ? 29.049 16.826 -55.151 1.00 54.53 152 THR A N 1
ATOM 1143 C CA . THR A 1 152 ? 28.929 16.251 -53.802 1.00 54.53 152 THR A CA 1
ATOM 1144 C C . THR A 1 152 ? 29.723 14.949 -53.735 1.00 54.53 152 THR A C 1
ATOM 1146 O O . THR A 1 152 ? 29.447 14.047 -54.516 1.00 54.53 152 THR A O 1
ATOM 1149 N N . ASN A 1 153 ? 30.699 14.837 -52.827 1.00 59.28 153 ASN A N 1
ATOM 1150 C CA . ASN A 1 153 ? 31.621 13.690 -52.809 1.00 59.28 153 ASN A CA 1
ATOM 1151 C C . ASN A 1 153 ? 31.586 12.820 -51.545 1.00 59.28 153 ASN A C 1
ATOM 1153 O O . ASN A 1 153 ? 32.334 11.859 -51.476 1.00 59.28 153 ASN A O 1
ATOM 1157 N N . THR A 1 154 ? 30.754 13.092 -50.539 1.00 57.28 154 THR A N 1
ATOM 1158 C CA . THR A 1 154 ? 30.614 12.160 -49.403 1.00 57.28 154 THR A CA 1
ATOM 1159 C C . THR A 1 154 ? 29.272 12.329 -48.700 1.00 57.28 154 THR A C 1
ATOM 1161 O O . THR A 1 154 ? 28.951 13.408 -48.193 1.00 57.28 154 THR A O 1
ATOM 1164 N N . GLU A 1 155 ? 28.511 11.238 -48.669 1.00 59.44 155 GLU A N 1
ATOM 1165 C CA . GLU A 1 155 ? 27.331 11.043 -47.833 1.00 59.44 155 GLU A CA 1
ATOM 1166 C C . GLU A 1 155 ? 27.802 10.587 -46.448 1.00 59.44 155 GLU A C 1
ATOM 1168 O O . GLU A 1 155 ? 28.612 9.665 -46.330 1.00 59.44 155 GLU A O 1
ATOM 1173 N N . ARG A 1 156 ? 27.373 11.280 -45.392 1.00 61.25 156 ARG A N 1
ATOM 1174 C CA . ARG A 1 156 ? 27.654 10.865 -44.015 1.00 61.25 156 ARG A CA 1
ATOM 1175 C C . ARG A 1 156 ? 26.366 10.851 -43.214 1.00 61.25 156 ARG A C 1
ATOM 1177 O O . ARG A 1 156 ? 25.738 11.893 -43.025 1.00 61.25 156 ARG A O 1
ATOM 1184 N N . ASP A 1 157 ? 26.024 9.682 -42.692 1.00 63.72 157 ASP A N 1
ATOM 1185 C CA . ASP A 1 157 ? 24.938 9.524 -41.736 1.00 63.72 157 ASP A CA 1
ATOM 1186 C C . ASP A 1 157 ? 25.380 10.012 -40.358 1.00 63.72 157 ASP A C 1
ATOM 1188 O O . ASP A 1 157 ? 26.308 9.479 -39.746 1.00 63.72 157 ASP A O 1
ATOM 1192 N N . VAL A 1 158 ? 24.716 11.055 -39.861 1.00 71.50 158 VAL A N 1
ATOM 1193 C CA . VAL A 1 158 ? 24.954 11.595 -38.521 1.00 71.50 158 VAL A CA 1
ATOM 1194 C C . VAL A 1 158 ? 23.775 11.221 -37.635 1.00 71.50 158 VAL A C 1
ATOM 1196 O O . VAL A 1 158 ? 22.636 11.611 -37.891 1.00 71.50 158 VAL A O 1
ATOM 1199 N N . VAL A 1 159 ? 24.048 10.467 -36.571 1.00 72.88 159 VAL A N 1
ATOM 1200 C CA . VAL A 1 159 ? 23.045 10.138 -35.554 1.00 72.88 159 VAL A CA 1
ATOM 1201 C C . VAL A 1 159 ? 22.908 11.328 -34.609 1.00 72.88 159 VAL A C 1
ATOM 1203 O O . VAL A 1 159 ? 23.747 11.547 -33.737 1.00 72.88 159 VAL A O 1
ATOM 1206 N N . GLU A 1 160 ? 21.842 12.104 -34.777 1.00 72.31 160 GLU A N 1
ATOM 1207 C CA . GLU A 1 160 ? 21.501 13.209 -33.884 1.00 72.31 160 GLU A CA 1
ATOM 1208 C C . GLU A 1 160 ? 20.453 12.752 -32.867 1.00 72.31 160 GLU A C 1
ATOM 1210 O O . GLU A 1 160 ? 19.521 12.013 -33.188 1.00 72.31 160 GLU A O 1
ATOM 1215 N N . THR A 1 161 ? 20.581 13.198 -31.620 1.00 73.88 161 THR A N 1
ATOM 1216 C CA . THR A 1 161 ? 19.573 12.932 -30.586 1.00 73.88 161 THR A CA 1
ATOM 1217 C C . THR A 1 161 ? 18.672 14.155 -30.470 1.00 73.88 161 THR A C 1
ATOM 1219 O O . THR A 1 161 ? 19.133 15.214 -30.046 1.00 73.88 161 THR A O 1
ATOM 1222 N N . LYS A 1 162 ? 17.398 14.038 -30.867 1.00 78.00 162 LYS A N 1
ATOM 1223 C CA . LYS A 1 162 ? 16.407 15.120 -30.736 1.00 78.00 162 LYS A CA 1
ATOM 1224 C C . LYS A 1 162 ? 15.429 14.808 -29.609 1.00 78.00 162 LYS A C 1
ATOM 1226 O O . LYS A 1 162 ? 14.954 13.681 -29.481 1.00 78.00 162 LYS A O 1
ATOM 1231 N N . LYS A 1 163 ? 15.096 15.831 -28.820 1.00 79.88 163 LYS A N 1
ATOM 1232 C CA . LYS A 1 163 ? 14.056 15.754 -27.788 1.00 79.88 163 LYS A CA 1
ATOM 1233 C C . LYS A 1 163 ? 12.685 15.810 -28.455 1.00 79.88 163 LYS A C 1
ATOM 1235 O O . LYS A 1 163 ? 12.332 16.815 -29.066 1.00 79.88 163 LYS A O 1
ATOM 1240 N N . VAL A 1 164 ? 11.928 14.728 -28.348 1.00 84.06 164 VAL A N 1
ATOM 1241 C CA . VAL A 1 164 ? 10.554 14.605 -28.843 1.00 84.06 164 VAL A CA 1
ATOM 1242 C C . VAL A 1 164 ? 9.595 14.672 -27.660 1.00 84.06 164 VAL A C 1
ATOM 1244 O O . VAL A 1 164 ? 9.903 14.204 -26.565 1.00 84.06 164 VAL A O 1
ATOM 1247 N N . ILE A 1 165 ? 8.424 15.268 -27.862 1.00 83.81 165 ILE A N 1
ATOM 1248 C CA . ILE A 1 165 ? 7.376 15.326 -26.841 1.00 83.81 165 ILE A CA 1
ATOM 1249 C C . ILE A 1 165 ? 6.917 13.905 -26.499 1.00 83.81 165 ILE A C 1
ATOM 1251 O O . ILE A 1 165 ? 6.674 13.087 -27.383 1.00 83.81 165 ILE A O 1
ATOM 1255 N N . CYS A 1 166 ? 6.773 13.610 -25.208 1.00 82.12 166 CYS A N 1
ATOM 1256 C CA . CYS A 1 166 ? 6.198 12.342 -24.782 1.00 82.12 166 CYS A CA 1
ATOM 1257 C C . CYS A 1 166 ? 4.697 12.304 -25.110 1.00 82.12 166 CYS A C 1
ATOM 1259 O O . CYS A 1 166 ? 3.906 13.003 -24.476 1.00 82.12 166 CYS A O 1
ATOM 1261 N N . GLU A 1 167 ? 4.294 11.447 -26.047 1.00 82.50 167 GLU A N 1
ATOM 1262 C CA . GLU A 1 167 ? 2.896 11.275 -26.484 1.00 82.50 167 GLU A CA 1
ATOM 1263 C C . GLU A 1 167 ? 1.961 10.830 -25.347 1.00 82.50 167 GLU A C 1
ATOM 1265 O O . GLU A 1 167 ? 0.773 11.140 -25.325 1.00 82.50 167 GLU A O 1
ATOM 1270 N N . SER A 1 168 ? 2.495 10.116 -24.351 1.00 79.81 168 SER A N 1
ATOM 1271 C CA . SER A 1 168 ? 1.690 9.607 -23.235 1.00 79.81 168 SER A CA 1
ATOM 1272 C C . SER A 1 168 ? 1.215 10.712 -22.287 1.00 79.81 168 SER A C 1
ATOM 1274 O O . SER A 1 168 ? 0.102 10.614 -21.749 1.00 79.81 168 SER A O 1
ATOM 1276 N N . CYS A 1 169 ? 2.049 11.739 -22.067 1.00 78.75 169 CYS A N 1
ATOM 1277 C CA . CYS A 1 169 ? 1.777 12.851 -21.150 1.00 78.75 169 CYS A CA 1
ATOM 1278 C C . CYS A 1 169 ? 1.616 14.212 -21.834 1.00 78.75 169 CYS A C 1
ATOM 1280 O O . CYS A 1 169 ? 1.272 15.171 -21.147 1.00 78.75 169 CYS A O 1
ATOM 1282 N N . ASN A 1 170 ? 1.830 14.316 -23.149 1.00 81.12 170 ASN A N 1
ATOM 1283 C CA . ASN A 1 170 ? 1.821 15.573 -23.905 1.00 81.12 170 ASN A CA 1
ATOM 1284 C C . ASN A 1 170 ? 2.610 16.680 -23.188 1.00 81.12 170 ASN A C 1
ATOM 1286 O O . ASN A 1 170 ? 2.071 17.743 -22.886 1.00 81.12 170 ASN A O 1
ATOM 1290 N N . SER A 1 171 ? 3.864 16.387 -22.834 1.00 78.31 171 SER A N 1
ATOM 1291 C CA . SER A 1 171 ? 4.772 17.280 -22.091 1.00 78.31 171 SER A CA 1
ATOM 1292 C C . SER A 1 171 ? 4.377 17.612 -20.650 1.00 78.31 171 SER A C 1
ATOM 1294 O O . SER A 1 171 ? 5.148 18.268 -19.959 1.00 78.31 171 SER A O 1
ATOM 1296 N N . LYS A 1 172 ? 3.234 17.135 -20.140 1.00 77.75 172 LYS A N 1
ATOM 1297 C CA . LYS A 1 172 ? 2.758 17.469 -18.783 1.00 77.75 172 LYS A CA 1
ATOM 1298 C C . LYS A 1 172 ? 3.513 16.768 -17.658 1.00 77.75 172 LYS A C 1
ATOM 1300 O O . LYS A 1 172 ? 3.172 17.014 -16.510 1.00 77.75 172 LYS A O 1
ATOM 1305 N N . SER A 1 173 ? 4.446 15.865 -18.000 1.00 77.38 173 SER A N 1
ATOM 1306 C CA . SER A 1 173 ? 5.267 14.994 -17.128 1.00 77.38 173 SER A CA 1
ATOM 1307 C C . SER A 1 173 ? 4.516 14.085 -16.147 1.00 77.38 173 SER A C 1
ATOM 1309 O O . SER A 1 173 ? 5.049 13.060 -15.716 1.00 77.38 173 SER A O 1
ATOM 1311 N N . GLN A 1 174 ? 3.259 14.392 -15.869 1.00 80.75 174 GLN A N 1
ATOM 1312 C CA . GLN A 1 174 ? 2.384 13.718 -14.943 1.00 80.75 174 GLN A CA 1
ATOM 1313 C C . GLN A 1 174 ? 1.108 13.273 -15.669 1.00 80.75 174 GLN A C 1
ATOM 1315 O O . GLN A 1 174 ? 0.621 13.921 -16.601 1.00 80.75 174 GLN A O 1
ATOM 1320 N N . LEU A 1 175 ? 0.576 12.131 -15.258 1.00 76.69 175 LEU A N 1
ATOM 1321 C CA . LEU A 1 175 ? -0.640 11.527 -15.772 1.00 76.69 175 LEU A CA 1
ATOM 1322 C C . LEU A 1 175 ? -1.678 11.489 -14.663 1.00 76.69 175 LEU A C 1
ATOM 1324 O O . LEU A 1 175 ? -1.407 11.062 -13.550 1.00 76.69 175 LEU A O 1
ATOM 1328 N N . ILE A 1 176 ? -2.901 11.898 -14.974 1.00 74.25 176 ILE A N 1
ATOM 1329 C CA . ILE A 1 176 ? -4.010 11.719 -14.039 1.00 74.25 176 ILE A CA 1
ATOM 1330 C C . ILE A 1 176 ? -4.333 10.227 -14.001 1.00 74.25 176 ILE A C 1
ATOM 1332 O O . ILE A 1 176 ? -4.586 9.633 -15.054 1.00 74.25 176 ILE A O 1
ATOM 1336 N N . ASN A 1 177 ? -4.395 9.648 -12.804 1.00 68.69 177 ASN A N 1
ATOM 1337 C CA . ASN A 1 177 ? -4.636 8.218 -12.591 1.00 68.69 177 ASN A CA 1
ATOM 1338 C C . ASN A 1 177 ? -6.102 7.792 -12.820 1.00 68.69 177 ASN A C 1
ATOM 1340 O O . ASN A 1 177 ? -6.526 6.706 -12.429 1.00 68.69 177 ASN A O 1
ATOM 1344 N N . ARG A 1 178 ? -6.902 8.654 -13.460 1.00 66.69 178 ARG A N 1
ATOM 1345 C CA . ARG A 1 178 ? -8.289 8.370 -13.831 1.00 66.69 178 ARG A CA 1
ATOM 1346 C C . ARG A 1 178 ? -8.340 7.236 -14.850 1.00 66.69 178 ARG A C 1
ATOM 1348 O O . ARG A 1 178 ? -7.542 7.202 -15.789 1.00 66.69 178 ARG A O 1
ATOM 1355 N N . CYS A 1 179 ? -9.331 6.356 -14.715 1.00 66.81 179 CYS A N 1
ATOM 1356 C CA . CYS A 1 179 ? -9.569 5.314 -15.706 1.00 66.81 179 CYS A CA 1
ATOM 1357 C C . CYS A 1 179 ? -9.767 5.950 -17.088 1.00 66.81 179 CYS A C 1
ATOM 1359 O O . CYS A 1 179 ? -10.741 6.660 -17.338 1.00 66.81 179 CYS A O 1
ATOM 1361 N N . ARG A 1 180 ? -8.843 5.679 -18.015 1.00 65.69 180 ARG A N 1
ATOM 1362 C CA . ARG A 1 180 ? -8.956 6.102 -19.422 1.00 65.69 180 ARG A CA 1
ATOM 1363 C C . ARG A 1 180 ? -9.966 5.263 -20.208 1.00 65.69 180 ARG A C 1
ATOM 1365 O O . ARG A 1 180 ? -10.212 5.546 -21.375 1.00 65.69 180 ARG A O 1
ATOM 1372 N N . CYS A 1 181 ? -10.576 4.271 -19.558 1.00 66.00 181 CYS A N 1
ATOM 1373 C CA . CYS A 1 181 ? -11.595 3.401 -20.127 1.00 66.00 181 CYS A CA 1
ATOM 1374 C C . CYS A 1 181 ? -12.834 4.157 -20.633 1.00 66.00 181 CYS A C 1
ATOM 1376 O O . CYS A 1 181 ? -13.593 3.589 -21.409 1.00 66.00 181 CYS A O 1
ATOM 1378 N N . LYS A 1 182 ? -13.056 5.423 -20.230 1.00 65.19 182 LYS A N 1
ATOM 1379 C CA . LYS A 1 182 ? -14.278 6.192 -20.551 1.00 65.19 182 LYS A CA 1
ATOM 1380 C C . LYS A 1 182 ? -15.569 5.397 -20.252 1.00 65.19 182 LYS A C 1
ATOM 1382 O O . LYS A 1 182 ? -16.561 5.567 -20.946 1.00 65.19 182 LYS A O 1
ATOM 1387 N N . GLY A 1 183 ? -15.537 4.490 -19.270 1.00 59.59 183 GLY A N 1
ATOM 1388 C CA . GLY A 1 183 ? -16.660 3.603 -18.944 1.00 59.59 183 GLY A CA 1
ATOM 1389 C C . GLY A 1 183 ? -16.836 2.378 -19.853 1.00 59.59 183 GLY A C 1
ATOM 1390 O O . GLY A 1 183 ? -17.802 1.647 -19.679 1.00 59.59 183 GLY A O 1
ATOM 1391 N N . ARG A 1 184 ? -15.928 2.101 -20.798 1.00 60.25 184 ARG A N 1
ATOM 1392 C CA . ARG A 1 184 ? -15.973 0.865 -21.593 1.00 60.25 184 ARG A CA 1
ATOM 1393 C C . ARG A 1 184 ? -15.367 -0.294 -20.809 1.00 60.25 184 ARG A C 1
ATOM 1395 O O . ARG A 1 184 ? -14.156 -0.323 -20.584 1.00 60.25 184 ARG A O 1
ATOM 1402 N N . ALA A 1 185 ? -16.215 -1.233 -20.399 1.00 50.25 185 ALA A N 1
ATOM 1403 C CA . ALA A 1 185 ? -15.781 -2.548 -19.949 1.00 50.25 185 ALA A CA 1
ATOM 1404 C C . ALA A 1 185 ? -15.097 -3.271 -21.123 1.00 50.25 185 ALA A C 1
ATOM 1406 O O . ALA A 1 185 ? -15.596 -3.237 -22.247 1.00 50.25 185 ALA A O 1
ATOM 1407 N N . ARG A 1 186 ? -13.930 -3.877 -20.877 1.00 50.34 186 ARG A N 1
ATOM 1408 C CA . ARG A 1 186 ? -13.311 -4.813 -21.825 1.00 50.34 186 ARG A CA 1
ATOM 1409 C C . ARG A 1 186 ? -14.164 -6.083 -21.818 1.00 50.34 186 ARG A C 1
ATOM 1411 O O . ARG A 1 186 ? -14.183 -6.768 -20.801 1.00 50.34 186 ARG A O 1
ATOM 1418 N N . SER A 1 187 ? -14.884 -6.318 -22.911 1.00 42.03 187 SER A N 1
ATOM 1419 C CA . SER A 1 187 ? -15.420 -7.628 -23.298 1.00 42.03 187 SER A CA 1
ATOM 1420 C C . SER A 1 187 ? -14.289 -8.560 -23.706 1.00 42.03 187 SER A C 1
ATOM 1422 O O . SER A 1 187 ? -13.394 -8.048 -24.424 1.00 42.03 187 SER A O 1
#